Protein AF-0000000076290125 (afdb_homodimer)

InterPro domains:
  IPR002048 EF-hand domain [PF13202] (67-82)
  IPR002048 EF-hand domain [PF13833] (3-57)
  IPR002048 EF-hand domain [PS50222] (57-92)
  IPR002048 EF-hand domain [PS50222] (122-156)
  IPR011992 EF-hand domain pair [SSF47473] (2-154)
  IPR018247 EF-Hand 1, calcium-binding site [PS00018] (70-82)

Sequence (312 aa):
MEVSATELMNILNKVVTRHPDLKTDGFGIDTCRSMVAVMDSDTTGKLGFQEFKYLWNNIKKWQAIYKQFDLDRSGTICSSELPGAFEAAGFHLNEHLYNMIIRRYSDEGGNMDFDNFISCLVRLDAMFRAFKSLDKDGTGQIQVNIQEWLQLTMYSMEVSATELMNILNKVVTRHPDLKTDGFGIDTCRSMVAVMDSDTTGKLGFQEFKYLWNNIKKWQAIYKQFDLDRSGTICSSELPGAFEAAGFHLNEHLYNMIIRRYSDEGGNMDFDNFISCLVRLDAMFRAFKSLDKDGTGQIQVNIQEWLQLTMYS

Secondary structure (DSSP, 8-state):
--B-HHHHHHHHHHHHHH-TTS--S---HHHHHHHHHHH-TT-SSSB-HHHHHHHHHHHHHHHHHHHHH-TT-SSSB-TTTHHHHHHHTT----HHHHHHHHHHHS-TTS-B-HHHHHHHHHHHHHHHHHHHHH-TT-SSEEEEEHHHHHHHHH--/--B-HHHHHHHHHHHHHH-TTS--S---HHHHHHHHHHH-TT-SSSB-HHHHHHHHHHHHHHHHHHHHH-TT-SSSB-TTTHHHHHHHTT----HHHHHHHHHHHS-TTS-B-HHHHHHHHHHHHHHHHHHHHH-TT-SSEEEEEHHHHHHHHH--

Foldseek 3Di:
DWAALVNVQVVQVVVCVVPVLFDDPGDDSVLSQLLQLLLVPVRPRTDDPVSVVVLVVLLVQLVVLQCVQPVVSNNWHALVSVQVSCVSSPDHDDPVVSVVLQVVAPPPRSTHTSSSSSSSVSNVVSVVVVQCVQPVVVPSDGDDDPVRVCSNPVSD/DWAALVNVQVVQVVVCVVPVLFDDPGDDSVLSQLLQLLLVPVRPRTDDPVSVVVLVVLLVQLVVLQCVLPVVSNNWHALVSVQVSCVSSPDHDDPVVSVVLQVVAPDPRSTHTSSSSSSSVSNVVSVVVVQCVQPVVVPSDGDDDPVRVCSNPVSD

Organism: Zalophus californianus (NCBI:txid9704)

Solvent-accessible surface area (backbone atoms only — not comparable to full-atom values): 16636 Å² total; per-residue (Å²): 114,70,45,41,31,67,56,46,26,52,55,53,40,50,54,48,66,73,36,76,68,54,36,61,95,58,61,48,59,68,59,27,30,29,52,36,38,50,53,20,84,81,70,76,65,35,21,44,58,68,45,40,49,53,52,51,53,50,50,55,53,46,51,53,42,51,60,69,42,21,78,84,67,77,26,38,35,39,67,86,36,41,64,59,39,39,41,73,72,69,45,87,71,56,69,68,56,50,52,42,44,37,54,54,48,21,46,97,85,31,37,24,32,46,51,42,49,51,53,48,51,54,49,50,52,36,53,52,51,52,48,53,68,61,20,74,84,65,79,59,47,32,75,40,36,65,68,56,47,47,50,61,63,59,38,64,114,70,45,42,31,68,55,47,26,52,55,52,40,51,53,48,67,74,34,76,67,53,36,61,92,58,61,48,60,66,58,26,30,28,51,37,37,51,54,20,84,82,70,77,62,36,22,43,57,70,46,41,49,53,50,49,53,49,50,54,52,47,51,52,41,49,60,68,43,21,77,82,67,76,26,38,35,40,66,85,35,40,63,59,40,38,42,74,72,70,45,87,70,55,70,68,55,50,53,42,43,38,55,54,49,22,46,99,86,30,38,24,33,46,50,42,50,50,53,49,51,55,48,51,52,36,52,51,50,52,48,52,67,60,20,75,83,67,77,59,47,33,76,41,36,66,67,57,47,46,50,60,63,59,38,63

Nearest PDB structures (foldseek):
  1alv-assembly1_B  TM=9.965E-01  e=1.315E-23  Sus scrofa
  4phj-assembly1_B  TM=9.936E-01  e=4.172E-23  Homo sapiens
  1dvi-assembly1_B  TM=9.986E-01  e=1.186E-22  Rattus norvegicus
  6qlb-assembly1_A  TM=9.928E-01  e=1.186E-22  Homo sapiens
  1aj5-assembly2_B-3  TM=9.530E-01  e=2.859E-22  Rattus norvegicus

Structure (mmCIF, N/CA/C/O backbone):
data_AF-0000000076290125-model_v1
#
loop_
_entity.id
_entity.type
_entity.pdbx_description
1 polymer 'Calpain small subunit 1'
#
loop_
_atom_site.group_PDB
_atom_site.id
_atom_site.type_symbol
_atom_site.label_atom_id
_atom_site.label_alt_id
_atom_site.label_comp_id
_atom_site.label_asym_id
_atom_site.label_entity_id
_atom_site.label_seq_id
_atom_site.pdbx_PDB_ins_code
_atom_site.Cartn_x
_atom_site.Cartn_y
_atom_site.Cartn_z
_atom_site.occupancy
_atom_site.B_iso_or_equiv
_atom_site.auth_seq_id
_atom_site.auth_comp_id
_atom_site.auth_asym_id
_atom_site.auth_atom_id
_atom_site.pdbx_PDB_model_num
ATOM 1 N N . MET A 1 1 ? 24.172 -3.584 -10.062 1 77.31 1 MET A N 1
ATOM 2 C CA . MET A 1 1 ? 23.125 -2.85 -10.758 1 77.31 1 MET A CA 1
ATOM 3 C C . MET A 1 1 ? 21.891 -2.705 -9.875 1 77.31 1 MET A C 1
ATOM 5 O O . MET A 1 1 ? 21.562 -3.604 -9.102 1 77.31 1 MET A O 1
ATOM 9 N N . GLU A 1 2 ? 21.328 -1.499 -9.555 1 92.56 2 GLU A N 1
ATOM 10 C CA . GLU A 1 2 ? 20.156 -1.227 -8.727 1 92.56 2 GLU A CA 1
ATOM 11 C C . GLU A 1 2 ? 18.969 -0.81 -9.57 1 92.56 2 GLU A C 1
ATOM 13 O O . GLU A 1 2 ? 19.125 -0.167 -10.609 1 92.56 2 GLU A O 1
ATOM 18 N N . VAL A 1 3 ? 17.781 -1.396 -9.391 1 96.94 3 VAL A N 1
ATOM 19 C CA . VAL A 1 3 ? 16.562 -1.14 -10.141 1 96.94 3 VAL A CA 1
ATOM 20 C C . VAL A 1 3 ? 15.656 -0.197 -9.344 1 96.94 3 VAL A C 1
ATOM 22 O O . VAL A 1 3 ? 15.266 -0.508 -8.219 1 96.94 3 VAL A O 1
ATOM 25 N N . SER A 1 4 ? 15.383 0.933 -9.914 1 96 4 SER A N 1
ATOM 26 C CA . SER A 1 4 ? 14.461 1.894 -9.312 1 96 4 SER A CA 1
ATOM 27 C C . SER A 1 4 ? 13.016 1.547 -9.625 1 96 4 SER A C 1
ATOM 29 O O . SER A 1 4 ? 12.742 0.659 -10.438 1 96 4 SER A O 1
ATOM 31 N N . ALA A 1 5 ? 12.086 2.23 -9.023 1 96.31 5 ALA A N 1
ATOM 32 C CA . ALA A 1 5 ? 10.664 2.023 -9.281 1 96.31 5 ALA A CA 1
ATOM 33 C C . ALA A 1 5 ? 10.312 2.334 -10.734 1 96.31 5 ALA A C 1
ATOM 35 O O . ALA A 1 5 ? 9.555 1.6 -11.367 1 96.31 5 ALA A O 1
ATOM 36 N N . THR A 1 6 ? 10.859 3.412 -11.234 1 96.19 6 THR A N 1
ATOM 37 C CA . THR A 1 6 ? 10.609 3.799 -12.617 1 96.19 6 THR A CA 1
ATOM 38 C C . THR A 1 6 ? 11.141 2.744 -13.578 1 96.19 6 THR A C 1
ATOM 40 O O . THR A 1 6 ? 10.477 2.395 -14.562 1 96.19 6 THR A O 1
ATOM 43 N N . GLU A 1 7 ? 12.32 2.275 -13.328 1 97.38 7 GLU A N 1
ATOM 44 C CA . GLU A 1 7 ? 12.898 1.221 -14.156 1 97.38 7 GLU A CA 1
ATOM 45 C C . GLU A 1 7 ? 12.07 -0.058 -14.078 1 97.38 7 GLU A C 1
ATOM 47 O O . GLU A 1 7 ? 11.828 -0.711 -15.094 1 97.38 7 GLU A O 1
ATOM 52 N N . LEU A 1 8 ? 11.633 -0.413 -12.852 1 98 8 LEU A N 1
ATOM 53 C CA . LEU A 1 8 ? 10.773 -1.58 -12.688 1 98 8 LEU A CA 1
ATOM 54 C C . LEU A 1 8 ? 9.484 -1.419 -13.477 1 98 8 LEU A C 1
ATOM 56 O O . LEU A 1 8 ? 9.047 -2.35 -14.164 1 98 8 LEU A O 1
ATOM 60 N N . MET A 1 9 ? 8.914 -0.299 -13.375 1 97.56 9 MET A N 1
ATOM 61 C CA . MET A 1 9 ? 7.688 -0.004 -14.109 1 97.56 9 MET A CA 1
ATOM 62 C C . MET A 1 9 ? 7.879 -0.224 -15.602 1 97.56 9 MET A C 1
ATOM 64 O O . MET A 1 9 ? 7.043 -0.846 -16.25 1 97.56 9 MET A O 1
ATOM 68 N N . ASN A 1 10 ? 8.945 0.298 -16.156 1 97.75 10 ASN A N 1
ATOM 69 C CA . ASN A 1 10 ? 9.242 0.131 -17.578 1 97.75 10 ASN A CA 1
ATOM 70 C C . ASN A 1 10 ? 9.422 -1.34 -17.953 1 97.75 10 ASN A C 1
ATOM 72 O O . ASN A 1 10 ? 8.906 -1.796 -18.969 1 97.75 10 ASN A O 1
ATOM 76 N N . ILE A 1 11 ? 10.133 -2.066 -17.125 1 97.38 11 ILE A N 1
ATOM 77 C CA . ILE A 1 11 ? 10.383 -3.484 -17.344 1 97.38 11 ILE A CA 1
ATOM 78 C C . ILE A 1 11 ? 9.062 -4.25 -17.344 1 97.38 11 ILE A C 1
ATOM 80 O O . ILE A 1 11 ? 8.789 -5.027 -18.266 1 97.38 11 ILE A O 1
ATOM 84 N N . LEU A 1 12 ? 8.211 -4.016 -16.375 1 97.81 12 LEU A N 1
ATOM 85 C CA . LEU A 1 12 ? 6.957 -4.746 -16.219 1 97.81 12 LEU A CA 1
ATOM 86 C C . LEU A 1 12 ? 5.988 -4.391 -17.344 1 97.81 12 LEU A C 1
ATOM 88 O O . LEU A 1 12 ? 5.289 -5.266 -17.859 1 97.81 12 LEU A O 1
ATOM 92 N N . ASN A 1 13 ? 5.949 -3.145 -17.688 1 97.62 13 ASN A N 1
ATOM 93 C CA . ASN A 1 13 ? 5.043 -2.738 -18.75 1 97.62 13 ASN A CA 1
ATOM 94 C C . ASN A 1 13 ? 5.508 -3.262 -20.109 1 97.62 13 ASN A C 1
ATOM 96 O O . ASN A 1 13 ? 4.691 -3.486 -21 1 97.62 13 ASN A O 1
ATOM 100 N N . LYS A 1 14 ? 6.773 -3.457 -20.297 1 95.81 14 LYS A N 1
ATOM 101 C CA . LYS A 1 14 ? 7.262 -4.133 -21.5 1 95.81 14 LYS A CA 1
ATOM 102 C C . LYS A 1 14 ? 6.77 -5.574 -21.547 1 95.81 14 LYS A C 1
ATOM 104 O O . LYS A 1 14 ? 6.406 -6.07 -22.625 1 95.81 14 LYS A O 1
ATOM 109 N N . VAL A 1 15 ? 6.797 -6.234 -20.422 1 92.56 15 VAL A N 1
ATOM 110 C CA . VAL A 1 15 ? 6.258 -7.59 -20.328 1 92.56 15 VAL A CA 1
ATOM 111 C C . VAL A 1 15 ? 4.793 -7.59 -20.766 1 92.56 15 VAL A C 1
ATOM 113 O O . VAL A 1 15 ? 4.367 -8.445 -21.547 1 92.56 15 VAL A O 1
ATOM 116 N N . VAL A 1 16 ? 3.996 -6.664 -20.297 1 93.19 16 VAL A N 1
ATOM 117 C CA . VAL A 1 16 ? 2.574 -6.543 -20.594 1 93.19 16 VAL A CA 1
ATOM 118 C C . VAL A 1 16 ? 2.385 -6.348 -22.094 1 93.19 16 VAL A C 1
ATOM 120 O O . VAL A 1 16 ? 1.501 -6.957 -22.703 1 93.19 16 VAL A O 1
ATOM 123 N N . THR A 1 17 ? 3.209 -5.547 -22.656 1 93.81 17 THR A N 1
ATOM 124 C CA . THR A 1 17 ? 3.102 -5.262 -24.078 1 93.81 17 THR A CA 1
ATOM 125 C C . THR A 1 17 ? 3.371 -6.52 -24.906 1 93.81 17 THR A C 1
ATOM 127 O O . THR A 1 17 ? 2.807 -6.691 -25.984 1 93.81 1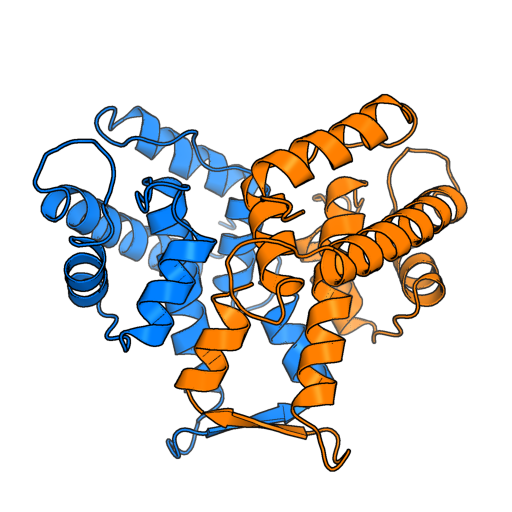7 THR A O 1
ATOM 130 N N . ARG A 1 18 ? 4.133 -7.352 -24.438 1 93.94 18 ARG A N 1
ATOM 131 C CA . ARG A 1 18 ? 4.492 -8.578 -25.141 1 93.94 18 ARG A CA 1
ATOM 132 C C . ARG A 1 18 ? 3.402 -9.633 -24.984 1 93.94 18 ARG A C 1
ATOM 134 O O . ARG A 1 18 ? 3.398 -10.633 -25.703 1 93.94 18 ARG A O 1
ATOM 141 N N . HIS A 1 19 ? 2.564 -9.445 -24.078 1 93.25 19 HIS A N 1
ATOM 142 C CA . HIS A 1 19 ? 1.479 -10.383 -23.812 1 93.25 19 HIS A CA 1
ATOM 143 C C . HIS A 1 19 ? 0.125 -9.688 -23.859 1 93.25 19 HIS A C 1
ATOM 145 O O . HIS A 1 19 ? -0.499 -9.469 -22.812 1 93.25 19 HIS A O 1
ATOM 151 N N . PRO A 1 20 ? -0.361 -9.453 -25.016 1 90.31 20 PRO A N 1
ATOM 152 C CA . PRO A 1 20 ? -1.58 -8.664 -25.188 1 90.31 20 PRO A CA 1
ATOM 153 C C . PRO A 1 20 ? -2.818 -9.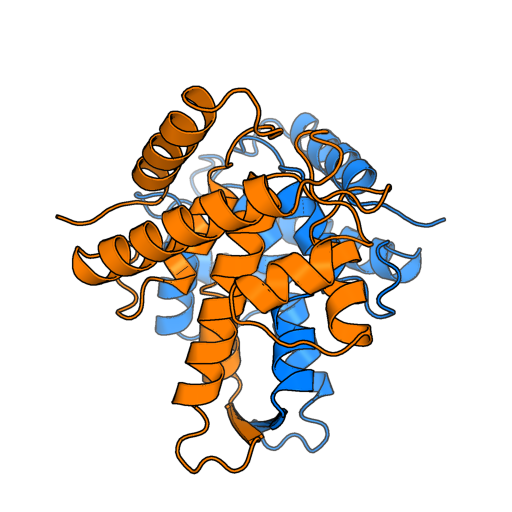359 -24.625 1 90.31 20 PRO A C 1
ATOM 155 O O . PRO A 1 20 ? -3.869 -8.727 -24.469 1 90.31 20 PRO A O 1
ATOM 158 N N . ASP A 1 21 ? -2.66 -10.609 -24.328 1 92.5 21 ASP A N 1
ATOM 159 C CA . ASP A 1 21 ? -3.791 -11.359 -23.781 1 92.5 21 ASP A CA 1
ATOM 160 C C . ASP A 1 21 ? -4.004 -11.047 -22.297 1 92.5 21 ASP A C 1
ATOM 162 O O . ASP A 1 21 ? -5.047 -11.375 -21.734 1 92.5 21 ASP A O 1
ATOM 166 N N . LEU A 1 22 ? -3.07 -10.406 -21.656 1 92.81 22 LEU A N 1
ATOM 167 C CA . LEU A 1 22 ? -3.191 -9.969 -20.266 1 92.81 22 LEU A CA 1
ATOM 168 C C . LEU A 1 22 ? -3.971 -8.664 -20.172 1 92.81 22 LEU A C 1
ATOM 170 O O . LEU A 1 22 ? -3.572 -7.656 -20.766 1 92.81 22 LEU A O 1
ATOM 174 N N . LYS A 1 23 ? -5.062 -8.75 -19.531 1 94.25 23 LYS A N 1
ATOM 175 C CA . LYS A 1 23 ? -5.797 -7.496 -19.359 1 94.25 23 LYS A CA 1
ATOM 176 C C . LYS A 1 23 ? -5.203 -6.668 -18.219 1 94.25 23 LYS A C 1
ATOM 178 O O . LYS A 1 23 ? -5.012 -7.168 -17.109 1 94.25 23 LYS A O 1
ATOM 183 N N . THR A 1 24 ? -4.871 -5.473 -18.484 1 94.06 24 THR A N 1
ATOM 184 C CA . THR A 1 24 ? -4.277 -4.555 -17.516 1 94.06 24 THR A CA 1
ATOM 185 C C . THR A 1 24 ? -4.23 -3.137 -18.078 1 94.06 24 THR A C 1
ATOM 187 O O . THR A 1 24 ? -4.172 -2.945 -19.297 1 94.06 24 THR A O 1
ATOM 190 N N . ASP A 1 25 ? -4.352 -2.207 -17.219 1 88.06 25 ASP A N 1
ATOM 191 C CA . ASP A 1 25 ? -4.098 -0.818 -17.578 1 88.06 25 ASP A CA 1
ATOM 192 C C . ASP A 1 25 ? -2.613 -0.482 -17.469 1 88.06 25 ASP A C 1
ATOM 194 O O . ASP A 1 25 ? -2.205 0.653 -17.734 1 88.06 25 ASP A O 1
ATOM 198 N N . GLY A 1 26 ? -1.812 -1.51 -17.156 1 93.69 26 GLY A N 1
ATOM 199 C CA . GLY A 1 26 ? -0.394 -1.291 -16.906 1 93.69 26 GLY A CA 1
ATOM 200 C C . GLY A 1 26 ? -0.071 -1.011 -15.461 1 93.69 26 GLY A C 1
ATOM 201 O O . GLY A 1 26 ? -0.973 -0.78 -14.648 1 93.69 26 GLY A O 1
ATOM 202 N N . PHE A 1 27 ? 1.194 -1.108 -15.164 1 96.56 27 PHE A N 1
ATOM 203 C CA . PHE A 1 27 ? 1.663 -0.831 -13.812 1 96.56 27 PHE A CA 1
ATOM 204 C C . PHE A 1 27 ? 1.916 0.66 -13.617 1 96.56 27 PHE A C 1
ATOM 206 O O . PHE A 1 27 ? 2.637 1.278 -14.406 1 96.56 27 PHE A O 1
ATOM 213 N N . GLY A 1 28 ? 1.277 1.196 -12.562 1 94.19 28 GLY A N 1
ATOM 214 C CA . GLY A 1 28 ? 1.559 2.576 -12.203 1 94.19 28 GLY A CA 1
ATOM 215 C C . GLY A 1 28 ? 2.801 2.725 -11.344 1 94.19 28 GLY A C 1
ATOM 216 O O . GLY A 1 28 ? 3.287 1.749 -10.773 1 94.19 28 GLY A O 1
ATOM 217 N N . ILE A 1 29 ? 3.299 3.916 -11.273 1 93.5 29 ILE A N 1
ATOM 218 C CA . ILE A 1 29 ? 4.551 4.18 -10.57 1 93.5 29 ILE A CA 1
ATOM 219 C C . ILE A 1 29 ? 4.375 3.896 -9.086 1 93.5 29 ILE A C 1
ATOM 221 O O . ILE A 1 29 ? 5.281 3.369 -8.438 1 93.5 29 ILE A O 1
ATOM 225 N N . ASP A 1 30 ? 3.26 4.199 -8.539 1 93.44 30 ASP A N 1
ATOM 226 C CA . ASP A 1 30 ? 3.029 3.982 -7.109 1 93.44 30 ASP A CA 1
ATOM 227 C C . ASP A 1 30 ? 3.045 2.492 -6.773 1 93.44 30 ASP A C 1
ATOM 229 O O . ASP A 1 30 ? 3.537 2.096 -5.715 1 93.44 30 ASP A O 1
ATOM 233 N N . THR A 1 31 ? 2.453 1.724 -7.652 1 95.25 31 THR A N 1
ATOM 234 C CA . THR A 1 31 ? 2.467 0.275 -7.484 1 95.25 31 THR A CA 1
ATOM 235 C C . THR A 1 31 ? 3.895 -0.26 -7.523 1 95.25 31 THR A C 1
ATOM 237 O O . THR A 1 31 ? 4.277 -1.085 -6.688 1 95.25 31 THR A O 1
ATOM 240 N N . CYS A 1 32 ? 4.656 0.255 -8.43 1 97 32 CYS A N 1
ATOM 241 C CA . CYS A 1 32 ? 6.039 -0.196 -8.562 1 97 32 CYS A CA 1
ATOM 242 C C . CYS A 1 32 ? 6.879 0.277 -7.379 1 97 32 CYS A C 1
ATOM 244 O O . CYS A 1 32 ? 7.766 -0.443 -6.914 1 97 32 CYS A O 1
ATOM 246 N N . ARG A 1 33 ? 6.613 1.471 -6.902 1 95.81 33 ARG A N 1
ATOM 247 C CA . ARG A 1 33 ? 7.281 1.933 -5.688 1 95.81 33 ARG A CA 1
ATOM 248 C C . ARG A 1 33 ? 6.977 1.014 -4.512 1 95.81 33 ARG A C 1
ATOM 250 O O . ARG A 1 33 ? 7.855 0.725 -3.695 1 95.81 33 ARG A O 1
ATOM 257 N N . SER A 1 34 ? 5.754 0.616 -4.441 1 96.31 34 SER A N 1
ATOM 258 C CA . SER A 1 34 ? 5.352 -0.308 -3.385 1 96.31 34 SER A CA 1
ATOM 259 C C . SER A 1 34 ? 6.082 -1.642 -3.512 1 96.31 34 SER A C 1
ATOM 261 O O . SER A 1 34 ? 6.586 -2.176 -2.523 1 96.31 34 SER A O 1
ATOM 263 N N . MET A 1 35 ? 6.172 -2.135 -4.715 1 97.88 35 MET A N 1
ATOM 264 C CA . MET A 1 35 ? 6.848 -3.41 -4.93 1 97.88 35 MET A CA 1
ATOM 265 C C . MET A 1 35 ? 8.328 -3.305 -4.578 1 97.88 35 MET A C 1
ATOM 267 O O . MET A 1 35 ? 8.883 -4.199 -3.941 1 97.88 35 MET A O 1
ATOM 271 N N . VAL A 1 36 ? 8.914 -2.23 -4.973 1 97.94 36 VAL A N 1
ATOM 272 C CA . VAL A 1 36 ? 10.312 -1.997 -4.633 1 97.94 36 VAL A CA 1
ATOM 273 C C . VAL A 1 36 ? 10.477 -1.949 -3.117 1 97.94 36 VAL A C 1
ATOM 275 O O . VAL A 1 36 ? 11.367 -2.598 -2.562 1 97.94 36 VAL A O 1
ATOM 278 N N . ALA A 1 37 ? 9.633 -1.277 -2.463 1 97 37 ALA A N 1
ATOM 279 C CA . ALA A 1 37 ? 9.734 -1.099 -1.017 1 97 37 ALA A CA 1
ATOM 280 C C . ALA A 1 37 ? 9.625 -2.436 -0.29 1 97 37 ALA A C 1
ATOM 282 O O . ALA A 1 37 ? 10.422 -2.73 0.607 1 97 37 ALA A O 1
ATOM 283 N N . VAL A 1 38 ? 8.688 -3.281 -0.718 1 96.75 38 VAL A N 1
ATOM 284 C CA . VAL A 1 38 ? 8.453 -4.523 0.013 1 96.75 38 VAL A CA 1
ATOM 285 C C . VAL A 1 38 ? 9.555 -5.527 -0.306 1 96.75 38 VAL A C 1
ATOM 287 O O . VAL A 1 38 ? 9.82 -6.438 0.486 1 96.75 38 VAL A O 1
ATOM 290 N N . MET A 1 39 ? 10.195 -5.379 -1.408 1 97.56 39 MET A N 1
ATOM 291 C CA . MET A 1 39 ? 11.227 -6.324 -1.815 1 97.56 39 MET A CA 1
ATOM 292 C C . MET A 1 39 ? 12.609 -5.848 -1.372 1 97.56 39 MET A C 1
ATOM 294 O O . MET A 1 39 ? 13.57 -6.617 -1.378 1 97.56 39 MET A O 1
ATOM 298 N N . ASP A 1 40 ? 12.703 -4.582 -1.086 1 96.56 40 ASP A N 1
ATOM 299 C CA . ASP A 1 40 ? 13.953 -3.912 -0.739 1 96.56 40 ASP A CA 1
ATOM 300 C C . ASP A 1 40 ? 14.359 -4.223 0.7 1 96.56 40 ASP A C 1
ATOM 302 O O . ASP A 1 40 ? 14.258 -3.363 1.579 1 96.56 40 ASP A O 1
ATOM 306 N N . SER A 1 41 ? 14.977 -5.289 0.973 1 92.25 41 SER A N 1
ATOM 307 C CA . SER A 1 41 ? 15.266 -5.801 2.309 1 92.25 41 SER A CA 1
ATOM 308 C C . SER A 1 41 ? 16.312 -4.949 3.014 1 92.25 41 SER A C 1
ATOM 310 O O . SER A 1 41 ? 16.359 -4.898 4.246 1 92.25 41 SER A O 1
ATOM 312 N N . ASP A 1 42 ? 17.109 -4.25 2.307 1 90.94 42 ASP A N 1
ATOM 313 C CA . ASP A 1 42 ? 18.188 -3.484 2.939 1 90.94 42 ASP A CA 1
ATOM 314 C C . ASP A 1 42 ? 17.812 -2.008 3.043 1 90.94 42 ASP A C 1
ATOM 316 O O . ASP A 1 42 ? 18.641 -1.182 3.443 1 90.94 42 ASP A O 1
ATOM 320 N N . THR A 1 43 ? 16.609 -1.601 2.559 1 90.25 43 THR A N 1
ATOM 321 C CA . THR A 1 43 ? 16.016 -0.278 2.719 1 90.25 43 THR A CA 1
ATOM 322 C C . THR A 1 43 ? 16.859 0.785 2.035 1 90.25 43 THR A C 1
ATOM 324 O O . THR A 1 43 ? 17.094 1.861 2.592 1 90.25 43 THR A O 1
ATOM 327 N N . THR A 1 44 ? 17.375 0.507 0.877 1 91.75 44 THR A N 1
ATOM 328 C CA . THR A 1 44 ? 18.203 1.446 0.118 1 91.75 44 THR A CA 1
ATOM 329 C C . THR A 1 44 ? 17.328 2.318 -0.78 1 91.75 44 THR A C 1
ATOM 331 O O . THR A 1 44 ? 17.797 3.336 -1.303 1 91.75 44 THR A O 1
ATOM 334 N N . GLY A 1 45 ? 16.141 1.81 -1.038 1 92.94 45 GLY A N 1
ATOM 335 C CA . GLY A 1 45 ? 15.25 2.539 -1.927 1 92.94 45 GLY A CA 1
ATOM 336 C C . GLY A 1 45 ? 15.234 1.987 -3.34 1 92.94 45 GLY A C 1
ATOM 337 O O . GLY A 1 45 ? 14.414 2.4 -4.164 1 92.94 45 GLY A O 1
ATOM 338 N N . LYS A 1 46 ? 16.094 1.091 -3.586 1 96.44 46 LYS A N 1
ATOM 339 C CA . LYS A 1 46 ? 16.203 0.407 -4.871 1 96.44 46 LYS A CA 1
ATOM 340 C C . LYS A 1 46 ? 16.375 -1.098 -4.684 1 96.44 46 LYS A C 1
ATOM 342 O O . LYS A 1 46 ? 16.672 -1.56 -3.576 1 96.44 46 LYS A O 1
ATOM 347 N N . LEU A 1 47 ? 16.172 -1.822 -5.777 1 97.81 47 LEU A N 1
ATOM 348 C CA . LEU A 1 47 ? 16.391 -3.262 -5.73 1 97.81 47 LEU A CA 1
ATOM 349 C C . LEU A 1 47 ? 17.812 -3.604 -6.184 1 97.81 47 LEU A C 1
ATOM 351 O O . LEU A 1 47 ? 18.219 -3.242 -7.293 1 97.81 47 LEU A O 1
ATOM 355 N N . GLY A 1 48 ? 18.531 -4.258 -5.277 1 97.31 48 GLY A N 1
ATOM 356 C CA . GLY A 1 48 ? 19.781 -4.855 -5.734 1 97.31 48 GLY A CA 1
ATOM 357 C C . GLY A 1 48 ? 19.578 -6.059 -6.633 1 97.31 48 GLY A C 1
ATOM 358 O O . GLY A 1 48 ? 18.438 -6.469 -6.879 1 97.31 48 GLY A O 1
ATOM 359 N N . PHE A 1 49 ? 20.672 -6.586 -7.125 1 96.81 49 PHE A N 1
ATOM 360 C CA . PHE A 1 49 ? 20.609 -7.664 -8.102 1 96.81 49 PHE A CA 1
ATOM 361 C C . PHE A 1 49 ? 19.844 -8.859 -7.551 1 96.81 49 PHE A C 1
ATOM 363 O O . PHE A 1 49 ? 18.953 -9.391 -8.219 1 96.81 49 PHE A O 1
ATOM 370 N N . GLN A 1 50 ? 20.188 -9.312 -6.367 1 97.44 50 GLN A N 1
ATOM 371 C CA . GLN A 1 50 ? 19.562 -10.492 -5.789 1 97.44 50 GLN A CA 1
ATOM 372 C C . GLN A 1 50 ? 18.078 -10.25 -5.508 1 97.44 50 GLN A C 1
ATOM 374 O O . GLN A 1 50 ? 17.25 -11.125 -5.742 1 97.44 50 GLN A O 1
ATOM 379 N N . GLU A 1 51 ? 17.75 -9.094 -4.984 1 98.06 51 GLU A N 1
ATOM 380 C CA . GLU A 1 51 ? 16.359 -8.727 -4.73 1 98.06 51 GLU A CA 1
ATOM 381 C C . GLU A 1 51 ? 15.547 -8.711 -6.023 1 98.06 51 GLU A C 1
ATOM 383 O O . GLU A 1 51 ? 14.438 -9.234 -6.066 1 98.06 51 GLU A O 1
ATOM 388 N N . PHE A 1 52 ? 16.188 -8.141 -7.055 1 98.19 52 PHE A N 1
ATOM 389 C CA . PHE A 1 52 ? 15.492 -8.07 -8.336 1 98.19 52 PHE A CA 1
ATOM 390 C C . PHE A 1 52 ? 15.312 -9.453 -8.938 1 98.19 52 PHE A C 1
ATOM 392 O O . PHE A 1 52 ? 14.242 -9.773 -9.469 1 98.19 52 PHE A O 1
ATOM 399 N N . LYS A 1 53 ? 16.312 -10.188 -8.883 1 98 53 LYS A N 1
ATOM 400 C CA . LYS A 1 53 ? 16.234 -11.547 -9.406 1 98 53 LYS A CA 1
ATOM 401 C C . LYS A 1 53 ? 15.133 -12.344 -8.727 1 98 53 LYS A C 1
ATOM 403 O O . LYS A 1 53 ? 14.375 -13.062 -9.383 1 98 53 LYS A O 1
ATOM 408 N N . TYR A 1 54 ? 15.055 -12.234 -7.426 1 98.38 54 TYR A N 1
ATOM 409 C CA . TYR A 1 54 ? 14.008 -12.906 -6.664 1 98.38 54 TYR A CA 1
ATOM 410 C C . TYR A 1 54 ? 12.625 -12.453 -7.117 1 98.38 54 TYR A C 1
ATOM 412 O O . TYR A 1 54 ? 11.75 -13.281 -7.402 1 98.38 54 TYR A O 1
ATOM 420 N N . LEU A 1 55 ? 12.445 -11.164 -7.188 1 98.44 55 LEU A N 1
ATOM 421 C CA . LEU A 1 55 ? 11.188 -10.586 -7.629 1 98.44 55 LEU A CA 1
ATOM 422 C C . LEU A 1 55 ? 10.844 -11.047 -9.039 1 98.44 55 LEU A C 1
ATOM 424 O O . LEU A 1 55 ? 9.719 -11.492 -9.297 1 98.44 55 LEU A O 1
ATOM 428 N N . TRP A 1 56 ? 11.812 -10.969 -9.883 1 98.12 56 TRP A N 1
ATOM 429 C CA . TRP A 1 56 ? 11.617 -11.266 -11.297 1 98.12 56 TRP A CA 1
ATOM 430 C C . TRP A 1 56 ? 11.234 -12.727 -11.492 1 98.12 56 TRP A C 1
ATOM 432 O O . TRP A 1 56 ? 10.32 -13.039 -12.258 1 98.12 56 TRP A O 1
ATOM 442 N N . ASN A 1 57 ? 11.883 -13.594 -10.828 1 98.56 57 ASN A N 1
ATOM 443 C CA . ASN A 1 57 ? 11.562 -15.016 -10.906 1 98.56 57 ASN A CA 1
ATOM 444 C C . ASN A 1 57 ? 10.141 -15.305 -10.422 1 98.56 57 ASN A C 1
ATOM 446 O O . ASN A 1 57 ? 9.43 -16.109 -11.016 1 98.56 57 ASN A O 1
ATOM 450 N N . ASN A 1 58 ? 9.789 -14.68 -9.359 1 98.5 58 ASN A N 1
ATOM 451 C CA . ASN A 1 58 ? 8.43 -14.852 -8.852 1 98.5 58 ASN A CA 1
ATOM 452 C C . ASN A 1 58 ? 7.391 -14.32 -9.836 1 98.5 58 ASN A C 1
ATOM 454 O O . ASN A 1 58 ? 6.355 -14.953 -10.055 1 98.5 58 ASN A O 1
ATOM 458 N N . ILE A 1 59 ? 7.656 -13.18 -10.469 1 98.12 59 ILE A N 1
ATOM 459 C CA . ILE A 1 59 ? 6.719 -12.578 -11.406 1 98.12 59 ILE A CA 1
ATOM 460 C C . ILE A 1 59 ? 6.527 -13.492 -12.609 1 98.12 59 ILE A C 1
ATOM 462 O O . ILE A 1 59 ? 5.402 -13.688 -13.078 1 98.12 59 ILE A O 1
ATOM 466 N N . LYS A 1 60 ? 7.625 -14.07 -13.062 1 97.69 60 LYS A N 1
ATOM 467 C CA . LYS A 1 60 ? 7.527 -15.008 -14.18 1 97.69 60 LYS A CA 1
ATOM 468 C C . LYS A 1 60 ? 6.664 -16.203 -13.805 1 97.69 60 LYS A C 1
ATOM 470 O O . LYS A 1 60 ? 5.797 -16.625 -14.578 1 97.69 60 LYS A O 1
ATOM 475 N N . LYS A 1 61 ? 6.938 -16.703 -12.68 1 98.44 61 LYS A N 1
ATOM 476 C CA . LYS A 1 61 ? 6.152 -17.828 -12.18 1 98.44 61 LYS A CA 1
ATOM 477 C C . LYS A 1 61 ? 4.676 -17.469 -12.07 1 98.44 61 LYS A C 1
ATOM 479 O O . LYS A 1 61 ? 3.809 -18.203 -12.531 1 98.44 61 LYS A O 1
ATOM 484 N N . TRP A 1 62 ? 4.359 -16.344 -11.492 1 98.44 62 TRP A N 1
ATOM 485 C CA . TRP A 1 62 ? 2.982 -15.922 -11.25 1 98.44 62 TRP A CA 1
ATOM 486 C C . TRP A 1 62 ? 2.289 -15.547 -12.555 1 98.44 62 TRP A C 1
ATOM 488 O O . TRP A 1 62 ? 1.07 -15.688 -12.68 1 98.44 62 TRP A O 1
ATOM 498 N N . GLN A 1 63 ? 3.086 -15 -13.492 1 97.81 63 GLN A N 1
ATOM 499 C CA . GLN A 1 63 ? 2.533 -14.766 -14.828 1 97.81 63 GLN A CA 1
ATOM 500 C C . GLN A 1 63 ? 2.031 -16.062 -15.445 1 97.81 63 GLN A C 1
ATOM 502 O O . GLN A 1 63 ? 0.949 -16.094 -16.047 1 97.81 63 GLN A O 1
ATOM 507 N N . ALA A 1 64 ? 2.797 -17.125 -15.352 1 97.88 64 ALA A N 1
ATOM 508 C CA . ALA A 1 64 ? 2.393 -18.422 -15.867 1 97.88 64 ALA A CA 1
ATOM 509 C C . ALA A 1 64 ? 1.145 -18.938 -15.156 1 97.88 64 ALA A C 1
ATOM 511 O O . ALA A 1 64 ? 0.222 -19.453 -15.797 1 97.88 64 ALA A O 1
ATOM 512 N N . ILE A 1 65 ? 1.085 -18.781 -13.883 1 98.62 65 ILE A N 1
ATOM 513 C CA . ILE A 1 65 ? -0.056 -19.203 -13.086 1 98.62 65 ILE A CA 1
ATOM 514 C C . ILE A 1 65 ? -1.3 -18.422 -13.5 1 98.62 65 ILE A C 1
ATOM 516 O O . ILE A 1 65 ? -2.381 -19 -13.648 1 98.62 65 ILE A O 1
ATOM 520 N N . TYR A 1 66 ? -1.077 -17.094 -13.648 1 98.31 66 TYR A N 1
ATOM 521 C CA . TYR A 1 66 ? -2.172 -16.219 -14.07 1 98.31 66 TYR A CA 1
ATOM 522 C C . TYR A 1 66 ? -2.818 -16.75 -15.352 1 98.31 66 TYR A C 1
ATOM 524 O O . TYR A 1 66 ? -4.043 -16.891 -15.422 1 98.31 66 TYR A O 1
ATOM 532 N N . LYS A 1 67 ? -2.02 -17.062 -16.312 1 97.19 67 LYS A N 1
ATOM 533 C CA . LYS A 1 67 ? -2.502 -17.547 -17.594 1 97.19 67 LYS A CA 1
ATOM 534 C C . LYS A 1 67 ? -3.154 -18.922 -17.469 1 97.19 67 LYS A C 1
ATOM 536 O O . LYS A 1 67 ? -4.184 -19.188 -18.078 1 97.19 67 LYS A O 1
ATOM 541 N N . GLN A 1 68 ? -2.602 -19.75 -16.656 1 97.94 68 GLN A N 1
ATOM 542 C CA . GLN A 1 68 ? -3.094 -21.109 -16.453 1 97.94 68 GLN A CA 1
ATOM 543 C C . GLN A 1 68 ? -4.473 -21.109 -15.805 1 97.94 68 GLN A C 1
ATOM 545 O O . GLN A 1 68 ? -5.316 -21.938 -16.125 1 97.94 68 GLN A O 1
ATOM 550 N N . PHE A 1 69 ? -4.742 -20.141 -14.906 1 98.19 69 PHE A N 1
ATOM 551 C CA . PHE A 1 69 ? -5.953 -20.203 -14.102 1 98.19 69 PHE A CA 1
ATOM 552 C C . PHE A 1 69 ? -7.023 -19.281 -14.664 1 98.19 69 PHE A C 1
ATOM 554 O O . PHE A 1 69 ? -8.148 -19.25 -14.164 1 98.19 69 PHE A O 1
ATOM 561 N N . ASP A 1 70 ? -6.562 -18.453 -15.609 1 97.44 70 ASP A N 1
ATOM 562 C CA . ASP A 1 70 ? -7.578 -17.734 -16.375 1 97.44 70 ASP A CA 1
ATOM 563 C C . ASP A 1 70 ? -8.312 -18.688 -17.328 1 97.44 70 ASP A C 1
ATOM 565 O O . ASP A 1 70 ? -8.125 -18.609 -18.547 1 97.44 70 ASP A O 1
ATOM 569 N N . LEU A 1 71 ? -9.297 -19.438 -16.75 1 96.62 71 LEU A N 1
ATOM 570 C CA . LEU A 1 71 ? -9.914 -20.562 -17.438 1 96.62 71 LEU A CA 1
ATOM 571 C C . LEU A 1 71 ? -10.773 -20.094 -18.594 1 96.62 71 LEU A C 1
ATOM 573 O O . LEU A 1 71 ? -10.844 -20.766 -19.625 1 96.62 71 LEU A O 1
ATOM 577 N N . ASP A 1 72 ? -11.477 -19.016 -18.516 1 95.25 72 ASP A N 1
ATOM 578 C CA . ASP A 1 72 ? -12.352 -18.547 -19.578 1 95.25 72 ASP A CA 1
ATOM 579 C C . ASP A 1 72 ? -11.594 -17.672 -20.578 1 95.25 72 ASP A C 1
ATOM 581 O O . ASP A 1 72 ? -12.188 -17.109 -21.5 1 95.25 72 ASP A O 1
ATOM 585 N N . ARG A 1 73 ? -10.281 -17.391 -20.328 1 95 73 ARG A N 1
ATOM 586 C CA . ARG A 1 73 ? -9.383 -16.641 -21.188 1 95 73 ARG A CA 1
ATOM 587 C C . ARG A 1 73 ? -9.891 -15.219 -21.406 1 95 73 ARG A C 1
ATOM 589 O O . ARG A 1 73 ? -9.859 -14.695 -22.516 1 95 73 ARG A O 1
ATOM 596 N N . SER A 1 74 ? -10.492 -14.656 -20.312 1 95.56 74 SER A N 1
ATOM 597 C CA . SER A 1 74 ? -11 -13.289 -20.359 1 95.56 74 SER A CA 1
ATOM 598 C C . SER A 1 74 ? -9.875 -12.273 -20.203 1 95.56 74 SER A C 1
ATOM 600 O O . SER A 1 74 ? -10.062 -11.086 -20.453 1 95.56 74 SER A O 1
ATOM 602 N N . GLY A 1 75 ? -8.695 -12.742 -19.766 1 96.62 75 GLY A N 1
ATOM 603 C CA . GLY A 1 75 ? -7.582 -11.852 -19.469 1 96.62 75 GLY A CA 1
ATOM 604 C C . GLY A 1 75 ? -7.531 -11.422 -18.016 1 96.62 75 GLY A C 1
ATOM 605 O O . GLY A 1 75 ? -6.605 -10.727 -17.594 1 96.62 75 GLY A O 1
ATOM 606 N N . THR A 1 76 ? -8.539 -11.82 -17.234 1 97.88 76 THR A N 1
ATOM 607 C CA . THR A 1 76 ? -8.594 -11.523 -15.805 1 97.88 76 THR A CA 1
ATOM 608 C C . THR A 1 76 ? -8.852 -12.797 -14.992 1 97.88 76 THR A C 1
ATOM 610 O O . THR A 1 76 ? -9.266 -13.812 -15.547 1 97.88 76 THR A O 1
ATOM 613 N N . ILE A 1 77 ? -8.492 -12.742 -13.727 1 98.06 77 ILE A N 1
ATOM 614 C CA . ILE A 1 77 ? -8.805 -13.828 -12.805 1 98.06 77 ILE A CA 1
ATOM 615 C C . ILE A 1 77 ? -10.078 -13.492 -12.023 1 98.06 77 ILE A C 1
ATOM 617 O O . ILE A 1 77 ? -10.141 -12.477 -11.32 1 98.06 77 ILE A O 1
ATOM 621 N N . CYS A 1 78 ? -11.102 -14.281 -12.188 1 97.31 78 CYS A N 1
ATOM 622 C CA . CYS A 1 78 ? -12.344 -14.039 -11.469 1 97.31 78 CYS A CA 1
ATOM 623 C C . CYS A 1 78 ? -12.281 -14.578 -10.047 1 97.31 78 CYS A C 1
ATOM 625 O O . CYS A 1 78 ? -11.336 -15.289 -9.695 1 97.31 78 CYS A O 1
ATOM 627 N N . SER A 1 79 ? -13.305 -14.289 -9.164 1 96.12 79 SER A N 1
ATOM 628 C CA . SER A 1 79 ? -13.32 -14.617 -7.742 1 96.12 79 SER A CA 1
ATOM 629 C C . SER A 1 79 ? -13.281 -16.125 -7.52 1 96.12 79 SER A C 1
ATOM 631 O O . SER A 1 79 ? -12.711 -16.594 -6.535 1 96.12 79 SER A O 1
ATOM 633 N N . SER A 1 80 ? -13.867 -16.875 -8.398 1 96.06 80 SER A N 1
ATOM 634 C CA . SER A 1 80 ? -13.914 -18.328 -8.242 1 96.06 80 SER A CA 1
ATOM 635 C C . SER A 1 80 ? -12.586 -18.969 -8.625 1 96.06 80 SER A C 1
ATOM 637 O O . SER A 1 80 ? -12.258 -20.062 -8.156 1 96.06 80 SER A O 1
ATOM 639 N N . GLU A 1 81 ? -11.789 -18.312 -9.438 1 97.69 81 GLU A N 1
ATOM 640 C CA . GLU A 1 81 ? -10.508 -18.828 -9.914 1 97.69 81 GLU A CA 1
ATOM 641 C C . GLU A 1 81 ? -9.375 -18.453 -8.969 1 97.69 81 GLU A C 1
ATOM 643 O O . GLU A 1 81 ? -8.328 -19.109 -8.945 1 97.69 81 GLU A O 1
ATOM 648 N N . LEU A 1 82 ? -9.594 -17.453 -8.211 1 97.38 82 LEU A N 1
ATOM 649 C CA . LEU A 1 82 ? -8.539 -16.781 -7.461 1 97.38 82 LEU A CA 1
ATOM 650 C C . LEU A 1 82 ? -7.945 -17.703 -6.402 1 97.38 82 LEU A C 1
ATOM 652 O O . LEU A 1 82 ? -6.723 -17.828 -6.289 1 97.38 82 LEU A O 1
ATOM 656 N N . PRO A 1 83 ? -8.789 -18.469 -5.629 1 97 83 PRO A N 1
ATOM 657 C CA . PRO A 1 83 ? -8.211 -19.328 -4.602 1 97 83 PRO A CA 1
ATOM 658 C C . PRO A 1 83 ? -7.254 -20.375 -5.18 1 97 83 PRO A C 1
ATOM 660 O O . PRO A 1 83 ? -6.172 -20.594 -4.629 1 97 83 PRO A O 1
ATOM 663 N N . GLY A 1 84 ? -7.605 -20.984 -6.285 1 97.69 84 GLY A N 1
ATOM 664 C CA . GLY A 1 84 ? -6.727 -21.938 -6.941 1 97.69 84 GLY A CA 1
ATOM 665 C C . GLY A 1 84 ? -5.426 -21.312 -7.422 1 97.69 84 GLY A C 1
ATOM 666 O O . GLY A 1 84 ? -4.359 -21.922 -7.277 1 97.69 84 GLY A O 1
ATOM 667 N N . ALA A 1 85 ? -5.512 -20.109 -8.008 1 98.44 85 ALA A N 1
ATOM 668 C CA . ALA A 1 85 ? -4.328 -19.406 -8.492 1 98.44 85 ALA A CA 1
ATOM 669 C C . ALA A 1 85 ? -3.381 -19.078 -7.344 1 98.44 85 ALA A C 1
ATOM 671 O O . ALA A 1 85 ? -2.166 -19.25 -7.461 1 98.44 85 ALA A O 1
ATOM 672 N N . PHE A 1 86 ? -3.943 -18.594 -6.215 1 98.5 86 PHE A N 1
ATOM 673 C CA . PHE A 1 86 ? -3.123 -18.25 -5.062 1 98.5 86 PHE A CA 1
ATOM 674 C C . PHE A 1 86 ? -2.473 -19.484 -4.465 1 98.5 86 PHE A C 1
ATOM 676 O O . PHE A 1 86 ? -1.306 -19.453 -4.07 1 98.5 86 PHE A O 1
ATOM 683 N N . GLU A 1 87 ? -3.211 -20.578 -4.445 1 98.31 87 GLU A N 1
ATOM 684 C CA . GLU A 1 87 ? -2.652 -21.828 -3.945 1 98.31 87 GLU A CA 1
ATOM 685 C C . GLU A 1 87 ? -1.497 -22.312 -4.824 1 98.31 87 GLU A C 1
ATOM 687 O O . GLU A 1 87 ? -0.468 -22.75 -4.312 1 98.31 87 GLU A O 1
ATOM 692 N N . ALA A 1 88 ? -1.69 -22.219 -6.09 1 98.5 88 ALA A N 1
ATOM 693 C CA . ALA A 1 88 ? -0.636 -22.594 -7.027 1 98.5 88 ALA A CA 1
ATOM 694 C C . ALA A 1 88 ? 0.593 -21.719 -6.859 1 98.5 88 ALA A C 1
ATOM 696 O O . ALA A 1 88 ? 1.722 -22.156 -7.094 1 98.5 88 ALA A O 1
ATOM 697 N N . ALA A 1 89 ? 0.356 -20.484 -6.484 1 98.44 89 ALA A N 1
ATOM 698 C CA . ALA A 1 89 ? 1.445 -19.531 -6.254 1 98.44 89 ALA A CA 1
ATOM 699 C C . ALA A 1 89 ? 2.135 -19.812 -4.918 1 98.44 89 ALA A C 1
ATOM 701 O O . ALA A 1 89 ? 3.164 -19.203 -4.609 1 98.44 89 ALA A O 1
ATOM 702 N N . GLY A 1 90 ? 1.475 -20.641 -4.047 1 97.62 90 GLY A N 1
ATOM 703 C CA . GLY A 1 90 ? 2.107 -21.047 -2.805 1 97.62 90 GLY A CA 1
ATOM 704 C C . GLY A 1 90 ? 1.45 -20.438 -1.575 1 97.62 90 GLY A C 1
ATOM 705 O O . GLY A 1 90 ? 1.98 -20.547 -0.467 1 97.62 90 GLY A O 1
ATOM 706 N N . PHE A 1 91 ? 0.312 -19.844 -1.77 1 97.88 91 PHE A N 1
ATOM 707 C CA . PHE A 1 91 ? -0.336 -19.156 -0.651 1 97.88 91 PHE A CA 1
ATOM 708 C C . PHE A 1 91 ? -1.672 -19.812 -0.322 1 97.88 91 PHE A C 1
ATOM 710 O O . PHE A 1 91 ? -2.57 -19.875 -1.165 1 97.88 91 PHE A O 1
ATOM 717 N N . HIS A 1 92 ? -1.77 -20.297 0.884 1 96.19 92 HIS A N 1
ATOM 718 C CA . HIS A 1 92 ? -3.002 -20.891 1.394 1 96.19 92 HIS A CA 1
ATOM 719 C C . HIS A 1 92 ? -3.666 -19.984 2.42 1 96.19 92 HIS A C 1
ATOM 721 O O . HIS A 1 92 ? -3.25 -19.938 3.58 1 96.19 92 HIS A O 1
ATOM 727 N N . LEU A 1 93 ? -4.66 -19.328 1.987 1 96.88 93 LEU A N 1
ATOM 728 C CA . LEU A 1 93 ? -5.359 -18.359 2.82 1 96.88 93 LEU A CA 1
ATOM 729 C C . LEU A 1 93 ? -6.746 -18.859 3.203 1 96.88 93 LEU A C 1
ATOM 731 O O . LEU A 1 93 ? -7.301 -19.734 2.525 1 96.88 93 LEU A O 1
ATOM 735 N N . ASN A 1 94 ? -7.223 -18.438 4.301 1 96.19 94 ASN A N 1
ATOM 736 C CA . ASN A 1 94 ? -8.609 -18.781 4.637 1 96.19 94 ASN A CA 1
ATOM 737 C C . ASN A 1 94 ? -9.594 -17.922 3.846 1 96.19 94 ASN A C 1
ATOM 739 O O . ASN A 1 94 ? -9.195 -16.938 3.209 1 96.19 94 ASN A O 1
ATOM 743 N N . GLU A 1 95 ? -10.852 -18.25 3.895 1 95.31 95 GLU A N 1
ATOM 744 C CA . GLU A 1 95 ? -11.891 -17.625 3.086 1 95.31 95 GLU A CA 1
ATOM 745 C C . GLU A 1 95 ? -12.008 -16.125 3.387 1 95.31 95 GLU A C 1
ATOM 747 O O . GLU A 1 95 ? -12.234 -15.32 2.48 1 95.31 95 GLU A O 1
ATOM 752 N N . HIS A 1 96 ? -11.914 -15.797 4.613 1 94.94 96 HIS A N 1
ATOM 753 C CA . HIS A 1 96 ? -12.031 -14.398 5.012 1 94.94 96 HIS A CA 1
ATOM 754 C C . HIS A 1 96 ? -10.938 -13.555 4.359 1 94.94 96 HIS A C 1
ATOM 756 O O . HIS A 1 96 ? -11.219 -12.484 3.805 1 94.94 96 HIS A O 1
ATOM 762 N N . LEU A 1 97 ? -9.727 -14.023 4.395 1 95.88 97 LEU A N 1
ATOM 763 C CA . LEU A 1 97 ? -8.602 -13.312 3.791 1 95.88 97 LEU A CA 1
ATOM 764 C C . LEU A 1 97 ? -8.773 -13.211 2.277 1 95.88 97 LEU A C 1
ATOM 766 O O . LEU A 1 97 ? -8.5 -12.172 1.686 1 95.88 97 LEU A O 1
ATOM 770 N N . TYR A 1 98 ? -9.266 -14.25 1.667 1 96.19 98 TYR A N 1
ATOM 771 C CA . TYR A 1 98 ? -9.516 -14.211 0.231 1 96.19 98 TYR A CA 1
ATOM 772 C C . TYR A 1 98 ? -10.523 -13.125 -0.119 1 96.19 98 TYR A C 1
ATOM 774 O O . TYR A 1 98 ? -10.312 -12.359 -1.066 1 96.19 98 TYR A O 1
ATOM 782 N N . ASN A 1 99 ? -11.547 -13.062 0.639 1 95.31 99 ASN A N 1
ATOM 783 C CA . ASN A 1 99 ? -12.586 -12.062 0.385 1 95.31 99 ASN A CA 1
ATOM 784 C C . ASN A 1 99 ? -12.047 -10.648 0.537 1 95.31 99 ASN A C 1
ATOM 786 O O . ASN A 1 99 ? -12.398 -9.758 -0.24 1 95.31 99 ASN A O 1
ATOM 790 N N . MET A 1 100 ? -11.195 -10.453 1.47 1 94.88 100 MET A N 1
ATOM 791 C CA . MET A 1 100 ? -10.586 -9.148 1.68 1 94.88 100 MET A CA 1
ATOM 792 C C . MET A 1 100 ? -9.688 -8.766 0.507 1 94.88 100 MET A C 1
ATOM 794 O O . MET A 1 100 ? -9.703 -7.625 0.049 1 94.88 100 MET A O 1
ATOM 798 N N . ILE A 1 101 ? -8.953 -9.742 0.076 1 96.38 101 ILE A N 1
ATOM 799 C CA . ILE A 1 101 ? -8.039 -9.523 -1.035 1 96.38 101 ILE A CA 1
ATOM 800 C C . ILE A 1 101 ? -8.828 -9.188 -2.299 1 96.38 101 ILE A C 1
ATOM 802 O O . ILE A 1 101 ? -8.453 -8.281 -3.047 1 96.38 101 ILE A O 1
ATOM 806 N N . ILE A 1 102 ? -9.898 -9.883 -2.521 1 96.06 102 ILE A N 1
ATOM 807 C CA . ILE A 1 102 ? -10.75 -9.625 -3.68 1 96.06 102 ILE A CA 1
ATOM 808 C C . ILE A 1 102 ? -11.32 -8.211 -3.602 1 96.06 102 ILE A C 1
ATOM 810 O O . ILE A 1 102 ? -11.305 -7.473 -4.594 1 96.06 102 ILE A O 1
ATOM 814 N N . ARG A 1 103 ? -11.742 -7.801 -2.475 1 94.31 103 ARG A N 1
ATOM 815 C CA . ARG A 1 103 ? -12.32 -6.477 -2.271 1 94.31 103 ARG A CA 1
ATOM 816 C C . ARG A 1 103 ? -11.297 -5.383 -2.539 1 94.31 103 ARG A C 1
ATOM 818 O O . ARG A 1 103 ? -11.625 -4.336 -3.104 1 94.31 103 ARG A O 1
ATOM 825 N N . ARG A 1 104 ? -10.109 -5.676 -2.221 1 95.88 104 ARG A N 1
ATOM 826 C CA . ARG A 1 104 ? -9.055 -4.664 -2.27 1 95.88 104 ARG A CA 1
ATOM 827 C C . ARG A 1 104 ? -8.43 -4.598 -3.658 1 95.88 104 ARG A C 1
ATOM 829 O O . ARG A 1 104 ? -8.031 -3.521 -4.117 1 95.88 104 ARG A O 1
ATOM 836 N N . TYR A 1 105 ? -8.312 -5.715 -4.32 1 96.62 105 TYR A N 1
ATOM 837 C CA . TYR A 1 105 ? -7.426 -5.766 -5.477 1 96.62 105 TYR A CA 1
ATOM 838 C C . TYR A 1 105 ? -8.211 -6.031 -6.754 1 96.62 105 TYR A C 1
ATOM 840 O O . TYR A 1 105 ? -7.691 -5.855 -7.859 1 96.62 105 TYR A O 1
ATOM 848 N N . SER A 1 106 ? -9.469 -6.465 -6.609 1 95.62 106 SER A N 1
ATOM 849 C CA . SER A 1 106 ? -10.289 -6.75 -7.777 1 95.62 106 SER A CA 1
ATOM 850 C C . SER A 1 106 ? -11.203 -5.574 -8.109 1 95.62 106 SER A C 1
ATOM 852 O O . SER A 1 106 ? -11.328 -4.633 -7.32 1 95.62 106 SER A O 1
ATOM 854 N N . ASP A 1 107 ? -11.75 -5.625 -9.281 1 93.62 107 ASP A N 1
ATOM 855 C CA . ASP A 1 107 ? -12.758 -4.629 -9.641 1 93.62 107 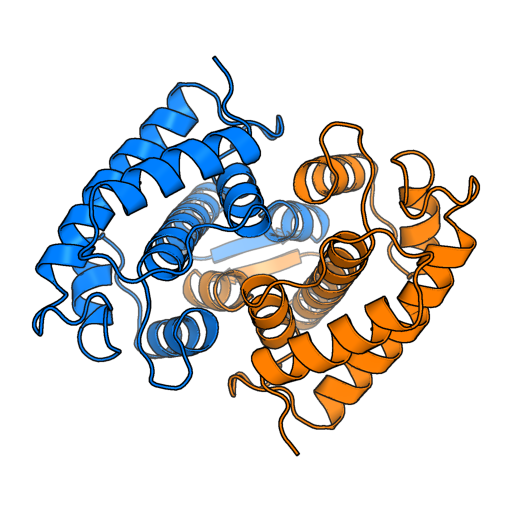ASP A CA 1
ATOM 856 C C . ASP A 1 107 ? -14.102 -4.953 -8.992 1 93.62 107 ASP A C 1
ATOM 858 O O . ASP A 1 107 ? -14.203 -5.875 -8.18 1 93.62 107 ASP A O 1
ATOM 862 N N . GLU A 1 108 ? -15.109 -4.172 -9.234 1 89.81 108 GLU A N 1
ATOM 863 C CA . GLU A 1 108 ? -16.406 -4.289 -8.594 1 89.81 108 GLU A CA 1
ATOM 864 C C . GLU A 1 108 ? -17.062 -5.625 -8.914 1 89.81 108 GLU A C 1
ATOM 866 O O . GLU A 1 108 ? -17.922 -6.109 -8.156 1 89.81 108 GLU A O 1
ATOM 871 N N . GLY A 1 109 ? -16.625 -6.199 -10.031 1 92.81 109 GLY A N 1
ATOM 872 C CA . GLY A 1 109 ? -17.172 -7.492 -10.422 1 92.81 109 GLY A CA 1
ATOM 873 C C . GLY A 1 109 ? -16.391 -8.664 -9.844 1 92.81 109 GLY A C 1
ATOM 874 O O . GLY A 1 109 ? -16.75 -9.82 -10.078 1 92.81 109 GLY A O 1
ATOM 875 N N . GLY A 1 110 ? -15.352 -8.398 -9.109 1 94.62 110 GLY A N 1
ATOM 876 C CA . GLY A 1 110 ? -14.547 -9.445 -8.492 1 94.62 110 GLY A CA 1
ATOM 877 C C . GLY A 1 110 ? -13.453 -9.969 -9.398 1 94.62 110 GLY A C 1
ATOM 878 O O . GLY A 1 110 ? -12.844 -11.008 -9.117 1 94.62 110 GLY A O 1
ATOM 879 N N . ASN A 1 111 ? -13.289 -9.305 -10.516 1 96.75 111 ASN A N 1
ATOM 880 C CA . ASN A 1 111 ? -12.234 -9.695 -11.438 1 96.75 111 ASN A CA 1
ATOM 881 C C . ASN A 1 111 ? -10.93 -8.961 -11.156 1 96.75 111 ASN A C 1
ATOM 883 O O . ASN A 1 111 ? -10.922 -7.738 -11.008 1 96.75 111 ASN A O 1
ATOM 887 N N . MET A 1 112 ? -9.883 -9.758 -11.047 1 97.31 112 MET A N 1
ATOM 888 C CA . MET A 1 112 ? -8.57 -9.172 -10.805 1 97.31 112 MET A CA 1
ATOM 889 C C . MET A 1 112 ? -7.738 -9.156 -12.086 1 97.31 112 MET A C 1
ATOM 891 O O . MET A 1 112 ? -7.535 -10.203 -12.711 1 97.31 112 MET A O 1
ATOM 895 N N . ASP A 1 113 ? -7.324 -7.953 -12.477 1 97.69 113 ASP A N 1
ATOM 896 C CA . ASP A 1 113 ? -6.492 -7.859 -13.672 1 97.69 113 ASP A CA 1
ATOM 897 C C . ASP A 1 113 ? -5.031 -8.18 -13.344 1 97.69 113 ASP A C 1
ATOM 899 O O . ASP A 1 113 ? -4.691 -8.445 -12.195 1 97.69 113 ASP A O 1
ATOM 903 N N . PHE A 1 114 ? -4.188 -8.219 -14.297 1 97.81 114 PHE A N 1
ATOM 904 C CA . PHE A 1 114 ? -2.855 -8.797 -14.188 1 97.81 114 PHE A CA 1
ATOM 905 C C . PHE A 1 114 ? -1.98 -7.977 -13.25 1 97.81 114 PHE A C 1
ATOM 907 O O . PHE A 1 114 ? -1.313 -8.523 -12.375 1 97.81 114 PHE A O 1
ATOM 914 N N . ASP A 1 115 ? -1.919 -6.68 -13.438 1 97.31 115 ASP A N 1
ATOM 915 C CA . ASP A 1 115 ? -1.045 -5.863 -12.602 1 97.31 115 ASP A CA 1
ATOM 916 C C . ASP A 1 115 ? -1.455 -5.945 -11.133 1 97.31 115 ASP A C 1
ATOM 918 O O . ASP A 1 115 ? -0.601 -5.988 -10.25 1 97.31 115 ASP A O 1
ATOM 922 N N . ASN A 1 116 ? -2.77 -6.004 -10.867 1 97.38 116 ASN A N 1
ATOM 923 C CA . ASN A 1 116 ? -3.23 -6.148 -9.492 1 97.38 116 ASN A CA 1
ATOM 924 C C . ASN A 1 116 ? -2.916 -7.531 -8.93 1 97.38 116 ASN A C 1
ATOM 926 O O . ASN A 1 116 ? -2.58 -7.672 -7.754 1 97.38 116 ASN A O 1
ATOM 930 N N . PHE A 1 117 ? -3.012 -8.539 -9.766 1 98.38 117 PHE A N 1
ATOM 931 C CA . PHE A 1 117 ? -2.65 -9.898 -9.375 1 98.38 117 PHE A CA 1
ATOM 932 C C . PHE A 1 117 ? -1.188 -9.969 -8.953 1 98.38 117 PHE A C 1
ATOM 934 O O . PHE A 1 117 ? -0.874 -10.469 -7.867 1 98.38 117 PHE A O 1
ATOM 941 N N . ILE A 1 118 ? -0.356 -9.438 -9.742 1 98.44 118 ILE A N 1
ATOM 942 C CA . ILE A 1 118 ? 1.079 -9.461 -9.484 1 98.44 118 ILE A CA 1
ATOM 943 C C . ILE A 1 118 ? 1.387 -8.633 -8.234 1 98.44 118 ILE A C 1
ATOM 945 O O . ILE A 1 118 ? 2.105 -9.078 -7.344 1 98.44 118 ILE A O 1
ATOM 949 N N . SER A 1 119 ? 0.832 -7.418 -8.203 1 97.56 119 SER A N 1
ATOM 950 C CA . SER A 1 119 ? 1.098 -6.539 -7.066 1 97.56 119 SER A CA 1
ATOM 951 C C . SER A 1 119 ? 0.638 -7.172 -5.758 1 97.56 119 SER A C 1
ATOM 953 O O . SER A 1 119 ? 1.323 -7.066 -4.738 1 97.56 119 SER A O 1
ATOM 955 N N . CYS A 1 120 ? -0.453 -7.797 -5.816 1 98 120 CYS A N 1
ATOM 956 C CA . CYS A 1 120 ? -0.995 -8.461 -4.637 1 98 120 CYS A CA 1
ATOM 957 C C . CYS A 1 120 ? -0.077 -9.586 -4.172 1 98 120 CYS A C 1
ATOM 959 O O . CYS A 1 120 ? 0.233 -9.688 -2.986 1 98 120 CYS A O 1
ATOM 961 N N . LEU A 1 121 ? 0.356 -10.453 -5.066 1 98.69 121 LEU A N 1
ATOM 962 C CA . LEU A 1 121 ? 1.188 -11.602 -4.715 1 98.69 121 LEU A CA 1
ATOM 963 C C . LEU A 1 121 ? 2.555 -11.148 -4.211 1 98.69 121 LEU A C 1
ATOM 965 O O . LEU A 1 121 ? 3.119 -11.758 -3.301 1 98.69 121 LEU A O 1
ATOM 969 N N . VAL A 1 122 ? 3.066 -10.062 -4.863 1 98.62 122 VAL A N 1
ATOM 970 C CA . VAL A 1 122 ? 4.332 -9.516 -4.387 1 98.62 122 VAL A CA 1
ATOM 971 C C . VAL A 1 122 ? 4.191 -9.078 -2.932 1 98.62 122 VAL A C 1
ATOM 973 O O . VAL A 1 122 ? 5.043 -9.391 -2.098 1 98.62 122 VAL A O 1
ATOM 976 N N . ARG A 1 123 ? 3.162 -8.398 -2.604 1 98.06 123 ARG A N 1
ATOM 977 C CA . ARG A 1 123 ? 2.922 -7.941 -1.238 1 98.06 123 ARG A CA 1
ATOM 978 C C . ARG A 1 123 ? 2.682 -9.117 -0.298 1 98.06 123 ARG A C 1
ATOM 980 O O . ARG A 1 123 ? 3.229 -9.156 0.806 1 98.06 123 ARG A O 1
ATOM 987 N N . LEU A 1 124 ? 1.896 -10 -0.73 1 98.5 124 LEU A N 1
ATOM 988 C CA . LEU A 1 124 ? 1.596 -11.18 0.075 1 98.5 124 LEU A CA 1
ATOM 989 C C . LEU A 1 124 ? 2.873 -11.938 0.428 1 98.5 124 LEU A C 1
ATOM 991 O O . LEU A 1 124 ? 3.094 -12.281 1.592 1 98.5 124 LEU A O 1
ATOM 995 N N . ASP A 1 125 ? 3.674 -12.18 -0.52 1 98.5 125 ASP A N 1
ATOM 996 C CA . ASP A 1 125 ? 4.957 -12.844 -0.312 1 98.5 125 ASP A CA 1
ATOM 997 C C . ASP A 1 125 ? 5.805 -12.094 0.713 1 98.5 125 ASP A C 1
ATOM 999 O O . ASP A 1 125 ? 6.352 -12.695 1.635 1 98.5 125 ASP A O 1
ATOM 1003 N N . ALA A 1 126 ? 5.898 -10.836 0.544 1 98 126 ALA A N 1
ATOM 1004 C CA . ALA A 1 126 ? 6.699 -10.008 1.438 1 98 126 ALA A CA 1
ATOM 1005 C C . ALA A 1 126 ? 6.148 -10.039 2.859 1 98 126 ALA A C 1
ATOM 1007 O O . ALA A 1 126 ? 6.91 -10.078 3.828 1 98 126 ALA A O 1
ATOM 1008 N N . MET A 1 127 ? 4.828 -9.992 3.002 1 97.94 127 MET A N 1
ATOM 1009 C CA . MET A 1 127 ? 4.23 -9.977 4.332 1 97.94 127 MET A CA 1
ATOM 1010 C C . MET A 1 127 ? 4.41 -11.32 5.027 1 97.94 127 MET A C 1
ATOM 1012 O O . MET A 1 127 ? 4.637 -11.375 6.238 1 97.94 127 MET A O 1
ATOM 1016 N N . PHE A 1 128 ? 4.328 -12.398 4.242 1 97.56 128 PHE A N 1
ATOM 1017 C CA . PHE A 1 128 ? 4.629 -13.703 4.812 1 97.56 128 PHE A CA 1
ATOM 1018 C C . PHE A 1 128 ? 6.074 -13.773 5.289 1 97.56 128 PHE A C 1
ATOM 1020 O O . PHE A 1 128 ? 6.352 -14.25 6.391 1 97.56 128 PHE A O 1
ATOM 1027 N N . ARG A 1 129 ? 6.973 -13.32 4.488 1 96.56 129 ARG A N 1
ATOM 1028 C CA . ARG A 1 129 ? 8.391 -13.359 4.832 1 96.56 129 ARG A CA 1
ATOM 1029 C C . ARG A 1 129 ? 8.688 -12.492 6.051 1 96.56 129 ARG A C 1
ATOM 1031 O O . ARG A 1 129 ? 9.469 -12.883 6.922 1 96.56 129 ARG A O 1
ATOM 1038 N N . ALA A 1 130 ? 8.094 -11.32 6.066 1 96.19 130 ALA A N 1
ATOM 1039 C CA . ALA A 1 130 ? 8.273 -10.438 7.215 1 96.19 130 ALA A CA 1
ATOM 1040 C C . ALA A 1 130 ? 7.773 -11.094 8.5 1 96.19 130 ALA A C 1
ATOM 1042 O O . ALA A 1 130 ? 8.445 -11.047 9.531 1 96.19 130 ALA A O 1
ATOM 1043 N N . PHE A 1 131 ? 6.629 -11.711 8.414 1 97.44 131 PHE A N 1
ATOM 1044 C CA . PHE A 1 131 ? 6.082 -12.391 9.578 1 97.44 131 PHE A CA 1
ATOM 1045 C C . PHE A 1 131 ? 7.02 -13.492 10.055 1 97.44 131 PHE A C 1
ATOM 1047 O O . PHE A 1 131 ? 7.316 -13.594 11.25 1 97.44 131 PHE A O 1
ATOM 1054 N N . LYS A 1 132 ? 7.434 -14.281 9.117 1 96.5 132 LYS A N 1
ATOM 1055 C CA . LYS A 1 132 ? 8.328 -15.383 9.445 1 96.5 132 LYS A CA 1
ATOM 1056 C C . LYS A 1 132 ? 9.617 -14.875 10.078 1 96.5 132 LYS A C 1
ATOM 1058 O O . LYS A 1 132 ? 10.117 -15.461 11.039 1 96.5 132 LYS A O 1
ATOM 1063 N N . SER A 1 133 ? 10.117 -13.805 9.57 1 95.62 133 SER A N 1
ATOM 1064 C CA . SER A 1 133 ? 11.352 -13.227 10.086 1 95.62 133 SER A CA 1
ATOM 1065 C C . SER A 1 133 ? 11.164 -12.711 11.508 1 95.62 133 SER A C 1
ATOM 1067 O O . SER A 1 133 ? 12.109 -12.711 12.305 1 95.62 133 SER A O 1
ATOM 1069 N N . LEU A 1 134 ? 9.969 -12.242 11.836 1 95.44 134 LEU A N 1
ATOM 1070 C CA . LEU A 1 134 ? 9.68 -11.703 13.156 1 95.44 134 LEU A CA 1
ATOM 1071 C C . LEU A 1 134 ? 9.328 -12.82 14.133 1 95.44 134 LEU A C 1
ATOM 1073 O O . LEU A 1 134 ? 9.508 -12.664 15.344 1 95.44 134 LEU A O 1
ATOM 1077 N N . ASP A 1 135 ? 8.797 -13.922 13.578 1 96.31 135 ASP A N 1
ATOM 1078 C CA . ASP A 1 135 ? 8.422 -15.078 14.391 1 96.31 135 ASP A CA 1
ATOM 1079 C C . ASP A 1 135 ? 9.578 -16.078 14.484 1 96.31 135 ASP A C 1
ATOM 1081 O O . ASP A 1 135 ? 9.406 -17.25 14.18 1 96.31 135 ASP A O 1
ATOM 1085 N N . LYS A 1 136 ? 10.594 -15.672 15.047 1 92.12 136 LYS A N 1
ATOM 1086 C CA . LYS A 1 136 ? 11.82 -16.453 15.078 1 9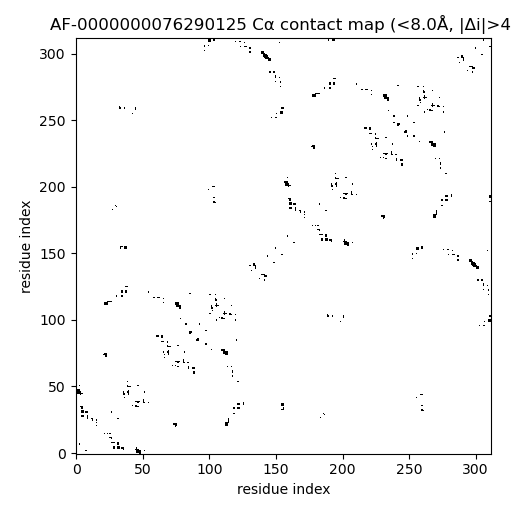2.12 136 LYS A CA 1
ATOM 1087 C C . LYS A 1 136 ? 11.617 -17.766 15.852 1 92.12 136 LYS A C 1
ATOM 1089 O O . LYS A 1 136 ? 12.188 -18.797 15.492 1 92.12 136 LYS A O 1
ATOM 1094 N N . ASP A 1 137 ? 10.75 -17.75 16.828 1 93.19 137 ASP A N 1
ATOM 1095 C CA . ASP A 1 137 ? 10.57 -18.922 17.688 1 93.19 137 ASP A CA 1
ATOM 1096 C C . ASP A 1 137 ? 9.453 -19.812 17.156 1 93.19 137 ASP A C 1
ATOM 1098 O O . ASP A 1 137 ? 9.164 -20.859 17.75 1 93.19 137 ASP A O 1
ATOM 1102 N N . GLY A 1 138 ? 8.781 -19.344 16.078 1 92.94 138 GLY A N 1
ATOM 1103 C CA . GLY A 1 138 ? 7.766 -20.172 15.43 1 92.94 138 GLY A CA 1
ATOM 1104 C C . GLY A 1 138 ? 6.523 -20.359 16.281 1 92.94 138 GLY A C 1
ATOM 1105 O O . GLY A 1 138 ? 5.914 -21.438 16.266 1 92.94 138 GLY A O 1
ATOM 1106 N N . THR A 1 139 ? 6.203 -19.422 17.125 1 94.06 139 THR A N 1
ATOM 1107 C CA . THR A 1 139 ? 5.043 -19.516 18.016 1 94.06 139 THR A CA 1
ATOM 1108 C C . THR A 1 139 ? 3.76 -19.203 17.25 1 94.06 139 THR A C 1
ATOM 1110 O O . THR A 1 139 ? 2.66 -19.484 17.734 1 94.06 139 THR A O 1
ATOM 1113 N N . GLY A 1 140 ? 3.891 -18.594 16.062 1 94.94 140 GLY A N 1
ATOM 1114 C CA . GLY A 1 140 ? 2.723 -18.156 15.305 1 94.94 140 GLY A CA 1
ATOM 1115 C C . GLY A 1 140 ? 2.238 -16.766 15.688 1 94.94 140 GLY A C 1
ATOM 1116 O O . GLY A 1 140 ? 1.16 -16.344 15.273 1 94.94 140 GLY A O 1
ATOM 1117 N N . GLN A 1 141 ? 3.014 -16.125 16.531 1 96.06 141 GLN A N 1
ATOM 1118 C CA . GLN A 1 141 ? 2.717 -14.766 16.953 1 96.06 141 GLN A CA 1
ATOM 1119 C C . GLN A 1 141 ? 3.949 -13.875 16.828 1 96.06 141 GLN A C 1
ATOM 1121 O O . GLN A 1 141 ? 5.074 -14.328 17.047 1 96.06 141 GLN A O 1
ATOM 1126 N N . ILE A 1 142 ? 3.738 -12.672 16.5 1 96.75 142 ILE A N 1
ATOM 1127 C CA . ILE A 1 142 ? 4.84 -11.711 16.5 1 96.75 142 ILE A CA 1
ATOM 1128 C C . ILE A 1 142 ? 4.52 -10.555 17.438 1 96.75 142 ILE A C 1
ATOM 1130 O O . ILE A 1 142 ? 3.35 -10.219 17.641 1 96.75 142 ILE A O 1
ATOM 1134 N N . GLN A 1 143 ? 5.52 -10.062 18.016 1 95.75 143 GLN A N 1
ATOM 1135 C CA . GLN A 1 143 ? 5.422 -8.898 18.891 1 95.75 143 GLN A CA 1
ATOM 1136 C C . GLN A 1 143 ? 6.234 -7.727 18.328 1 95.75 143 GLN A C 1
ATOM 1138 O O . GLN A 1 143 ? 7.434 -7.859 18.078 1 95.75 143 GLN A O 1
ATOM 1143 N N . VAL A 1 144 ? 5.555 -6.672 18.125 1 96.56 144 VAL A N 1
ATOM 1144 C CA . VAL A 1 144 ? 6.238 -5.52 17.547 1 96.56 144 VAL A CA 1
ATOM 1145 C C . VAL A 1 144 ? 5.844 -4.25 18.297 1 96.56 144 VAL A C 1
ATOM 1147 O O . VAL A 1 144 ? 4.711 -4.125 18.75 1 96.56 144 VAL A O 1
ATOM 1150 N N . ASN A 1 145 ? 6.82 -3.369 18.484 1 97.12 145 ASN A N 1
ATOM 1151 C CA . ASN A 1 145 ? 6.508 -2.045 19 1 97.12 145 ASN A CA 1
ATOM 1152 C C . ASN A 1 145 ? 6.086 -1.086 17.891 1 97.12 145 ASN A C 1
ATOM 1154 O O . ASN A 1 145 ? 6.074 -1.457 16.719 1 97.12 145 ASN A O 1
ATOM 1158 N N . ILE A 1 146 ? 5.723 0.097 18.281 1 96.44 146 ILE A N 1
ATOM 1159 C CA . ILE A 1 146 ? 5.113 1.037 17.359 1 96.44 146 ILE A CA 1
ATOM 1160 C C . ILE A 1 146 ? 6.121 1.416 16.266 1 96.44 146 ILE A C 1
ATOM 1162 O O . ILE A 1 146 ? 5.758 1.581 15.109 1 96.44 146 ILE A O 1
ATOM 1166 N N . GLN A 1 147 ? 7.355 1.527 16.594 1 96.06 147 GLN A N 1
ATOM 1167 C CA . GLN A 1 147 ? 8.375 1.886 15.617 1 96.06 147 GLN A CA 1
ATOM 1168 C C . GLN A 1 147 ? 8.562 0.773 14.586 1 96.06 147 GLN A C 1
ATOM 1170 O O . GLN A 1 147 ? 8.617 1.036 13.383 1 96.06 147 GLN A O 1
ATOM 1175 N N . GLU A 1 148 ? 8.633 -0.436 15.055 1 95.5 148 GLU A N 1
ATOM 1176 C CA . GLU A 1 148 ? 8.742 -1.593 14.172 1 95.5 148 GLU A CA 1
ATOM 1177 C C . GLU A 1 148 ? 7.504 -1.729 13.289 1 95.5 148 GLU A C 1
ATOM 1179 O O . GLU A 1 148 ? 7.617 -2.002 12.094 1 95.5 148 GLU A O 1
ATOM 1184 N N . TRP A 1 149 ? 6.391 -1.494 13.891 1 96.69 149 TRP A N 1
ATOM 1185 C CA . TRP A 1 149 ? 5.109 -1.556 13.195 1 96.69 149 TRP A CA 1
ATOM 1186 C C . TRP A 1 149 ? 5.078 -0.567 12.031 1 96.69 149 TRP A C 1
ATOM 1188 O O . TRP A 1 149 ? 4.785 -0.945 10.891 1 96.69 149 TRP A O 1
ATOM 1198 N N . LEU A 1 150 ? 5.445 0.641 12.305 1 97.31 150 LEU A N 1
ATOM 1199 C CA . LEU A 1 150 ? 5.402 1.688 11.289 1 97.31 150 LEU A CA 1
ATOM 1200 C C . LEU A 1 150 ? 6.457 1.446 10.211 1 97.31 150 LEU A C 1
ATOM 1202 O O . LEU A 1 150 ? 6.215 1.7 9.031 1 97.31 150 LEU A O 1
ATOM 1206 N N . GLN A 1 151 ? 7.578 0.985 10.602 1 95.44 151 GLN A N 1
ATOM 1207 C CA . GLN A 1 151 ? 8.609 0.666 9.625 1 95.44 151 GLN A CA 1
ATOM 1208 C C . GLN A 1 151 ? 8.117 -0.377 8.625 1 95.44 151 GLN A C 1
ATOM 1210 O O . GLN A 1 151 ? 8.297 -0.218 7.414 1 95.44 151 GLN A O 1
ATOM 1215 N N . LEU A 1 152 ? 7.488 -1.417 9.133 1 94.25 152 LEU A N 1
ATOM 1216 C CA . LEU A 1 152 ? 7.023 -2.525 8.312 1 94.25 152 LEU A CA 1
ATOM 1217 C C . LEU A 1 152 ? 5.859 -2.094 7.426 1 94.25 152 LEU A C 1
ATOM 1219 O O . LEU A 1 152 ? 5.781 -2.482 6.258 1 94.25 152 LEU A O 1
ATOM 1223 N N . THR A 1 153 ? 4.996 -1.235 7.945 1 96.5 153 THR A N 1
ATOM 1224 C CA . THR A 1 153 ? 3.74 -0.977 7.25 1 96.5 153 THR A CA 1
ATOM 1225 C C . THR A 1 153 ? 3.855 0.264 6.367 1 96.5 153 THR A C 1
ATOM 1227 O O . THR A 1 153 ? 3.18 0.369 5.344 1 96.5 153 THR A O 1
ATOM 1230 N N . MET A 1 154 ? 4.738 1.188 6.715 1 97.06 154 MET A N 1
ATOM 1231 C CA . MET A 1 154 ? 4.852 2.416 5.934 1 97.06 154 MET A CA 1
ATOM 1232 C C . MET A 1 154 ? 5.844 2.24 4.785 1 97.06 154 MET A C 1
ATOM 1234 O O . MET A 1 154 ? 5.707 2.877 3.74 1 97.06 154 MET A O 1
ATOM 1238 N N . TYR A 1 155 ? 6.891 1.482 5.02 1 95.5 155 TYR A N 1
ATOM 1239 C CA . TYR A 1 155 ? 7.844 1.188 3.955 1 95.5 155 TYR A CA 1
ATOM 1240 C C . TYR A 1 155 ? 7.395 -0.018 3.139 1 95.5 155 TYR A C 1
ATOM 1242 O O . TYR A 1 155 ? 8.07 -1.048 3.115 1 95.5 155 TYR A O 1
ATOM 1250 N N . SER A 1 156 ? 6.242 0.077 2.658 1 92.25 156 SER A N 1
ATOM 1251 C CA . SER A 1 156 ? 5.645 -0.988 1.86 1 92.25 156 SER A CA 1
ATOM 1252 C C . SER A 1 156 ? 4.754 -0.42 0.759 1 92.25 156 SER A C 1
ATOM 1254 O O . SER A 1 156 ? 4.309 0.726 0.844 1 92.25 156 SER A O 1
ATOM 1256 N N . MET B 1 1 ? -25 6.68 2.18 1 77.62 1 MET B N 1
ATOM 1257 C CA . MET B 1 1 ? -24.25 6.82 0.936 1 77.62 1 MET B CA 1
ATOM 1258 C C . MET B 1 1 ? -22.859 6.219 1.068 1 77.62 1 MET B C 1
ATOM 1260 O O . MET B 1 1 ? -22.25 6.277 2.139 1 77.62 1 MET B O 1
ATOM 1264 N N . GLU B 1 2 ? -22.391 5.23 0.246 1 92.31 2 GLU B N 1
ATOM 1265 C CA . GLU B 1 2 ? -21.078 4.57 0.272 1 92.31 2 GLU B CA 1
ATOM 1266 C C . GLU B 1 2 ? -20.188 5.062 -0.864 1 92.31 2 GLU B C 1
ATOM 1268 O O . GLU B 1 2 ? -20.672 5.391 -1.946 1 92.31 2 GLU B O 1
ATOM 1273 N N . VAL B 1 3 ? -18.938 5.449 -0.622 1 96.75 3 VAL B N 1
ATOM 1274 C CA . VAL B 1 3 ? -17.969 5.977 -1.58 1 96.75 3 VAL B CA 1
ATOM 1275 C C . VAL B 1 3 ? -17.016 4.867 -2.012 1 96.75 3 VAL B C 1
ATOM 1277 O O . VAL B 1 3 ? -16.328 4.277 -1.178 1 96.75 3 VAL B O 1
ATOM 1280 N N . SER B 1 4 ? -17.016 4.57 -3.273 1 95.88 4 SER B N 1
ATOM 1281 C CA . SER B 1 4 ? -16.094 3.596 -3.842 1 95.88 4 SER B CA 1
ATOM 1282 C C . SER B 1 4 ? -14.742 4.223 -4.141 1 95.88 4 SER B C 1
ATOM 1284 O O . SER B 1 4 ? -14.578 5.441 -4.051 1 95.88 4 SER B O 1
ATOM 1286 N N . ALA B 1 5 ? -13.781 3.436 -4.512 1 96.25 5 ALA B N 1
ATOM 1287 C CA . ALA B 1 5 ? -12.445 3.926 -4.867 1 96.25 5 ALA B CA 1
ATOM 1288 C C . ALA B 1 5 ? -12.516 4.84 -6.086 1 96.25 5 ALA B C 1
ATOM 1290 O O . ALA B 1 5 ? -11.852 5.883 -6.121 1 96.25 5 ALA B O 1
ATOM 1291 N N . THR B 1 6 ? -13.289 4.438 -7.059 1 96.12 6 THR B N 1
ATOM 1292 C CA . THR B 1 6 ? -13.438 5.242 -8.266 1 96.12 6 THR B CA 1
ATOM 1293 C C . THR B 1 6 ? -14.07 6.59 -7.949 1 96.12 6 THR B C 1
ATOM 1295 O O . THR B 1 6 ? -13.633 7.625 -8.461 1 96.12 6 THR B O 1
ATOM 1298 N N . GLU B 1 7 ? -15.078 6.582 -7.141 1 97.31 7 GLU B N 1
ATOM 1299 C CA . GLU B 1 7 ? -15.719 7.824 -6.73 1 97.31 7 GLU B CA 1
ATOM 1300 C C . GLU B 1 7 ? -14.758 8.703 -5.938 1 97.31 7 GLU B C 1
ATOM 1302 O O . GLU B 1 7 ? -14.703 9.922 -6.141 1 97.31 7 GLU B O 1
ATOM 1307 N N . LEU B 1 8 ? -14 8.07 -5.023 1 97.94 8 LEU B N 1
ATOM 1308 C CA . LEU B 1 8 ? -13 8.812 -4.266 1 97.94 8 LEU B CA 1
ATOM 1309 C C . LEU B 1 8 ? -11.969 9.445 -5.199 1 97.94 8 LEU B C 1
ATOM 1311 O O . LEU B 1 8 ? -11.617 10.609 -5.039 1 97.94 8 LEU B O 1
ATOM 1315 N N . MET B 1 9 ? -11.531 8.703 -6.109 1 97.5 9 MET B N 1
ATOM 1316 C CA . MET B 1 9 ? -10.562 9.188 -7.086 1 97.5 9 MET B CA 1
ATOM 1317 C C . MET B 1 9 ? -11.094 10.43 -7.805 1 97.5 9 MET B C 1
ATOM 1319 O O . MET B 1 9 ? -10.383 11.422 -7.953 1 97.5 9 MET B O 1
ATOM 1323 N N . ASN B 1 10 ? -12.32 10.383 -8.273 1 97.69 10 ASN B N 1
ATOM 1324 C CA . ASN B 1 10 ? -12.938 11.516 -8.953 1 97.69 10 ASN B CA 1
ATOM 1325 C C . ASN B 1 10 ? -13.031 12.734 -8.039 1 97.69 10 ASN B C 1
ATOM 1327 O O . ASN B 1 10 ? -12.75 13.852 -8.461 1 97.69 10 ASN B O 1
ATOM 1331 N N . ILE B 1 11 ? -13.43 12.516 -6.816 1 97.38 11 ILE B N 1
ATOM 1332 C CA . ILE B 1 11 ? -13.57 13.594 -5.84 1 97.38 11 ILE B CA 1
ATOM 1333 C C . ILE B 1 11 ? -12.211 14.25 -5.602 1 97.38 11 ILE B C 1
ATOM 1335 O O . ILE B 1 11 ? -12.086 15.477 -5.664 1 97.38 11 ILE B O 1
ATOM 1339 N N . LEU B 1 12 ? -11.172 13.453 -5.379 1 97.75 12 LEU B N 1
ATOM 1340 C CA . LEU B 1 12 ? -9.852 13.969 -5.059 1 97.75 12 LEU B CA 1
ATOM 1341 C C . LEU B 1 12 ? -9.234 14.68 -6.258 1 97.75 12 LEU B C 1
ATOM 1343 O O . LEU B 1 12 ? -8.594 15.727 -6.109 1 97.75 12 LEU B O 1
ATOM 1347 N N . ASN B 1 13 ? -9.43 14.117 -7.398 1 97.62 13 ASN B N 1
ATOM 1348 C CA . ASN B 1 13 ? -8.875 14.75 -8.586 1 97.62 13 ASN B CA 1
ATOM 1349 C C . ASN B 1 13 ? -9.594 16.047 -8.922 1 97.62 13 ASN B C 1
ATOM 1351 O O . ASN B 1 13 ? -9.008 16.953 -9.508 1 97.62 13 ASN B O 1
ATOM 1355 N N . LYS B 1 14 ? -10.828 16.172 -8.586 1 95.81 14 LYS B N 1
ATOM 1356 C CA . LYS B 1 14 ? -11.523 17.453 -8.703 1 95.81 14 LYS B CA 1
ATOM 1357 C C . LYS B 1 14 ? -10.898 18.5 -7.793 1 95.81 14 LYS B C 1
ATOM 1359 O O . LYS B 1 14 ? -10.758 19.672 -8.18 1 95.81 14 LYS B O 1
ATOM 1364 N N . VAL B 1 15 ? -10.562 18.078 -6.586 1 92.62 15 VAL B N 1
ATOM 1365 C CA . VAL B 1 15 ? -9.867 18.984 -5.664 1 92.62 15 VAL B CA 1
ATOM 1366 C C . VAL B 1 15 ? -8.57 19.469 -6.301 1 92.62 15 VAL B C 1
ATOM 1368 O O . VAL B 1 15 ? -8.258 20.656 -6.25 1 92.62 15 VAL B O 1
ATOM 1371 N N . VAL B 1 16 ? -7.793 18.594 -6.887 1 93.25 16 VAL B N 1
ATOM 1372 C CA . VAL B 1 16 ? -6.52 18.906 -7.523 1 93.25 16 VAL B CA 1
ATOM 1373 C C . VAL B 1 16 ? -6.738 19.922 -8.648 1 93.25 16 VAL B C 1
ATOM 1375 O O . VAL B 1 16 ? -5.969 20.875 -8.797 1 93.25 16 VAL B O 1
ATOM 1378 N N . THR B 1 17 ? -7.762 19.703 -9.383 1 93.81 17 THR B N 1
ATOM 1379 C CA . THR B 1 17 ? -8.047 20.594 -10.508 1 93.81 17 THR B CA 1
ATOM 1380 C C . THR B 1 17 ? -8.367 22 -10.016 1 93.81 17 THR B C 1
ATOM 1382 O O . THR B 1 17 ? -8.086 22.984 -10.703 1 93.81 17 THR B O 1
ATOM 1385 N N . ARG B 1 18 ? -8.891 22.109 -8.906 1 94 18 ARG B N 1
ATOM 1386 C CA . ARG B 1 18 ? -9.273 23.406 -8.344 1 94 18 ARG B CA 1
ATOM 1387 C C . ARG B 1 18 ? -8.07 24.109 -7.73 1 94 18 ARG B C 1
ATOM 1389 O O . ARG B 1 18 ? -8.125 25.297 -7.43 1 94 18 ARG B O 1
ATOM 1396 N N . HIS B 1 19 ? -7.047 23.406 -7.523 1 93.19 19 HIS B N 1
ATOM 1397 C CA . HIS B 1 19 ? -5.828 23.953 -6.93 1 93.19 19 HIS B CA 1
ATOM 1398 C C . HIS B 1 19 ? -4.617 23.688 -7.812 1 93.19 19 HIS B C 1
ATOM 1400 O O . HIS B 1 19 ? -3.779 22.828 -7.484 1 93.19 19 HIS B O 1
ATOM 1406 N N . PRO B 1 20 ? -4.461 24.453 -8.82 1 90.31 20 PRO B N 1
ATOM 1407 C CA . PRO B 1 20 ? -3.42 24.203 -9.82 1 90.31 20 PRO B CA 1
ATOM 1408 C C . PRO B 1 20 ? -2.01 24.375 -9.258 1 90.31 20 PRO B C 1
ATOM 1410 O O . PRO B 1 20 ? -1.035 23.969 -9.898 1 90.31 20 PRO B O 1
ATOM 1413 N N . ASP B 1 21 ? -1.944 24.953 -8.102 1 92.38 21 ASP B N 1
ATOM 1414 C CA . ASP B 1 21 ? -0.637 25.172 -7.492 1 92.38 21 ASP B CA 1
ATOM 1415 C C . ASP B 1 21 ? -0.103 23.891 -6.867 1 92.38 21 ASP B C 1
ATOM 1417 O O . ASP B 1 21 ? 1.08 23.797 -6.535 1 92.38 21 ASP B O 1
ATOM 1421 N N . LEU B 1 22 ? -0.929 22.875 -6.707 1 92.5 22 LEU B N 1
ATOM 1422 C CA . LEU B 1 22 ? -0.521 21.578 -6.199 1 92.5 22 LEU B CA 1
ATOM 1423 C C . LEU B 1 22 ? 0.104 20.734 -7.309 1 92.5 22 LEU B C 1
ATOM 1425 O O . LEU B 1 22 ? -0.542 20.453 -8.32 1 92.5 22 LEU B O 1
ATOM 1429 N N . LYS B 1 23 ? 1.331 20.438 -7.121 1 94 23 LYS B N 1
ATOM 1430 C CA . LYS B 1 23 ? 1.942 19.562 -8.125 1 94 23 LYS B CA 1
ATOM 1431 C C . LYS B 1 23 ? 1.558 18.109 -7.895 1 94 23 LYS B C 1
ATOM 1433 O O . LYS B 1 23 ? 1.707 17.578 -6.789 1 94 23 LYS B O 1
ATOM 1438 N N . THR B 1 24 ? 1.037 17.484 -8.867 1 93.88 24 THR B N 1
ATOM 1439 C CA . THR B 1 24 ? 0.603 16.094 -8.82 1 93.88 24 THR B CA 1
ATOM 1440 C C . THR B 1 24 ? 0.249 15.586 -10.211 1 93.88 24 THR B C 1
ATOM 1442 O O . THR B 1 24 ? -0.138 16.375 -11.086 1 93.88 24 THR B O 1
ATOM 1445 N N . ASP B 1 25 ? 0.479 14.344 -10.406 1 88.31 25 ASP B N 1
ATOM 1446 C CA . ASP B 1 25 ? -0.027 13.688 -11.609 1 88.31 25 ASP B CA 1
ATOM 1447 C C . ASP B 1 25 ? -1.46 13.203 -11.414 1 88.31 25 ASP B C 1
ATOM 1449 O O . ASP B 1 25 ? -2.043 12.586 -12.305 1 88.31 25 ASP B O 1
ATOM 1453 N N . GLY B 1 26 ? -2.025 13.547 -10.25 1 93.62 26 GLY B N 1
ATOM 1454 C CA . GLY B 1 26 ? -3.352 13.062 -9.906 1 93.62 26 GLY B CA 1
ATOM 1455 C C . GLY B 1 26 ? -3.324 11.758 -9.125 1 93.62 26 GLY B C 1
ATOM 1456 O O . GLY B 1 26 ? -2.279 11.109 -9.023 1 93.62 26 GLY B O 1
ATOM 1457 N N . PHE B 1 27 ? -4.461 11.445 -8.547 1 96.56 27 PHE B N 1
ATOM 1458 C CA . PHE B 1 27 ? -4.602 10.203 -7.797 1 96.56 27 PHE B CA 1
ATOM 1459 C C . PHE B 1 27 ? -4.965 9.047 -8.719 1 96.56 27 PHE B C 1
ATOM 1461 O O . PHE B 1 27 ? -5.918 9.148 -9.5 1 96.56 27 PHE B O 1
ATOM 1468 N N . GLY B 1 28 ? -4.148 7.988 -8.617 1 94.12 28 GLY B N 1
ATOM 1469 C CA . GLY B 1 28 ? -4.484 6.777 -9.352 1 94.12 28 GLY B CA 1
ATOM 1470 C C . GLY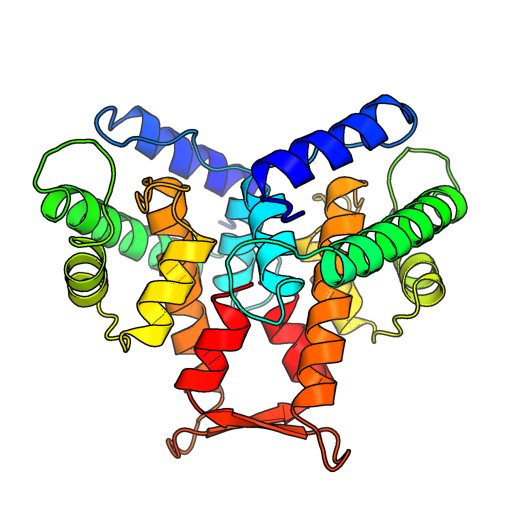 B 1 28 ? -5.484 5.902 -8.617 1 94.12 28 GLY B C 1
ATOM 1471 O O . GLY B 1 28 ? -5.695 6.059 -7.414 1 94.12 28 GLY B O 1
ATOM 1472 N N . ILE B 1 29 ? -6.086 5.008 -9.336 1 93.44 29 ILE B N 1
ATOM 1473 C CA . ILE B 1 29 ? -7.141 4.168 -8.789 1 93.44 29 ILE B CA 1
ATOM 1474 C C . ILE B 1 29 ? -6.57 3.27 -7.695 1 93.44 29 ILE B C 1
ATOM 1476 O O . ILE B 1 29 ? -7.219 3.033 -6.672 1 93.44 29 ILE B O 1
ATOM 1480 N N . ASP B 1 30 ? -5.387 2.785 -7.852 1 93.44 30 ASP B N 1
ATOM 1481 C CA . ASP B 1 30 ? -4.785 1.895 -6.863 1 93.44 30 ASP B CA 1
ATOM 1482 C C . ASP B 1 30 ? -4.547 2.623 -5.543 1 93.44 30 ASP B C 1
ATOM 1484 O O . ASP B 1 30 ? -4.711 2.039 -4.469 1 93.44 30 ASP B O 1
ATOM 1488 N N . THR B 1 31 ? -4.117 3.854 -5.668 1 95.25 31 THR B N 1
ATOM 1489 C CA . THR B 1 31 ? -3.922 4.68 -4.48 1 95.25 31 THR B CA 1
ATOM 1490 C C . THR B 1 31 ? -5.246 4.898 -3.75 1 95.25 31 THR B C 1
ATOM 1492 O O . THR B 1 31 ? -5.309 4.777 -2.525 1 95.25 31 THR B O 1
ATOM 1495 N N . CYS B 1 32 ? -6.262 5.148 -4.512 1 96.94 32 CYS B N 1
ATOM 1496 C CA . CYS B 1 32 ? -7.57 5.383 -3.914 1 96.94 32 CYS B CA 1
ATOM 1497 C C . CYS B 1 32 ? -8.141 4.098 -3.324 1 96.94 32 CYS B C 1
ATOM 1499 O O . CYS B 1 32 ? -8.789 4.121 -2.277 1 96.94 32 CYS B O 1
ATOM 1501 N N . ARG B 1 33 ? -7.898 2.984 -3.98 1 95.75 33 ARG B N 1
ATOM 1502 C CA . ARG B 1 33 ? -8.289 1.701 -3.404 1 95.75 33 ARG B CA 1
ATOM 1503 C C . ARG B 1 33 ? -7.598 1.466 -2.066 1 95.75 33 ARG B C 1
ATOM 1505 O O . ARG B 1 33 ? -8.211 0.951 -1.128 1 95.75 33 ARG B O 1
ATOM 1512 N N . SER B 1 34 ? -6.355 1.817 -2.031 1 96.25 34 SER B N 1
ATOM 1513 C CA . SER B 1 34 ? -5.602 1.688 -0.788 1 96.25 34 SER B CA 1
ATOM 1514 C C . SER B 1 34 ? -6.184 2.576 0.306 1 96.25 34 SER B C 1
ATOM 1516 O O . SER B 1 34 ? -6.359 2.135 1.444 1 96.25 34 SER B O 1
ATOM 1518 N N . MET B 1 35 ? -6.512 3.789 -0.054 1 97.81 35 MET B N 1
ATOM 1519 C CA . MET B 1 35 ? -7.074 4.711 0.93 1 97.81 35 MET B CA 1
ATOM 1520 C C . MET B 1 35 ? -8.422 4.211 1.437 1 97.81 35 MET B C 1
ATOM 1522 O O . MET B 1 35 ? -8.695 4.266 2.637 1 97.81 35 MET B O 1
ATOM 1526 N N . VAL B 1 36 ? -9.203 3.729 0.541 1 97.88 36 VAL B N 1
ATOM 1527 C CA . VAL B 1 36 ? -10.492 3.162 0.926 1 97.88 36 VAL B CA 1
ATOM 1528 C C . VAL B 1 36 ? -10.273 1.984 1.874 1 97.88 36 VAL B C 1
ATOM 1530 O O . VAL B 1 36 ? -10.922 1.897 2.922 1 97.88 36 VAL B O 1
ATOM 1533 N N . ALA B 1 37 ? -9.375 1.145 1.573 1 97 37 ALA B N 1
ATOM 1534 C CA . ALA B 1 37 ? -9.133 -0.06 2.361 1 97 37 ALA B CA 1
ATOM 1535 C C . ALA B 1 37 ? -8.688 0.293 3.779 1 97 37 ALA B C 1
ATOM 1537 O O . ALA B 1 37 ? -9.195 -0.271 4.754 1 97 37 ALA B O 1
ATOM 1538 N N . VAL B 1 38 ? -7.797 1.277 3.902 1 96.69 38 VAL B N 1
ATOM 1539 C CA . VAL B 1 38 ? -7.246 1.578 5.219 1 96.69 38 VAL B CA 1
ATOM 1540 C C . VAL B 1 38 ? -8.273 2.354 6.043 1 96.69 38 VAL B C 1
ATOM 1542 O O . VAL B 1 38 ? -8.234 2.33 7.277 1 96.69 38 VAL B O 1
ATOM 1545 N N . MET B 1 39 ? -9.18 3.002 5.402 1 97.44 39 MET B N 1
ATOM 1546 C CA . MET B 1 39 ? -10.164 3.809 6.113 1 97.44 39 MET B CA 1
ATOM 1547 C C . MET B 1 39 ? -11.438 3.006 6.379 1 97.44 39 MET B C 1
ATOM 1549 O O . MET B 1 39 ? -12.273 3.41 7.188 1 97.44 39 MET B O 1
ATOM 1553 N N . ASP B 1 40 ? -11.602 1.946 5.645 1 96.5 40 ASP B N 1
ATOM 1554 C CA . ASP B 1 40 ? -12.797 1.102 5.676 1 96.5 40 ASP B CA 1
ATOM 1555 C C . ASP B 1 40 ? -12.789 0.195 6.906 1 96.5 40 ASP B C 1
ATOM 1557 O O . ASP B 1 40 ? -12.57 -1.013 6.793 1 96.5 40 ASP B O 1
ATOM 1561 N N . SER B 1 41 ? -13.188 0.636 8.016 1 92.12 41 SER B N 1
ATOM 1562 C CA . SER B 1 41 ? -13.078 -0.049 9.297 1 92.12 41 SER B CA 1
ATOM 1563 C C . SER B 1 41 ? -14.016 -1.251 9.367 1 92.12 41 SER B C 1
ATOM 1565 O O . SER B 1 41 ? -13.75 -2.209 10.094 1 92.12 41 SER B O 1
ATOM 1567 N N . ASP B 1 42 ? -15.039 -1.275 8.609 1 90.62 42 ASP B N 1
ATOM 1568 C CA . ASP B 1 42 ? -16 -2.367 8.703 1 90.62 42 ASP B CA 1
ATOM 1569 C C . ASP B 1 42 ? -15.789 -3.381 7.578 1 90.62 42 ASP B C 1
ATOM 1571 O O . ASP B 1 42 ? -16.578 -4.312 7.418 1 90.62 42 ASP B O 1
ATOM 1575 N N . THR B 1 43 ? -14.797 -3.162 6.664 1 90 43 THR B N 1
ATOM 1576 C CA . THR B 1 43 ? -14.344 -4.09 5.633 1 90 43 THR B CA 1
ATOM 1577 C C . THR B 1 43 ? -15.461 -4.379 4.637 1 90 43 THR B C 1
ATOM 1579 O O . THR B 1 43 ? -15.664 -5.531 4.242 1 90 43 THR B O 1
ATOM 1582 N N . THR B 1 44 ? -16.219 -3.391 4.266 1 91.44 44 THR B N 1
ATOM 1583 C CA . THR B 1 44 ? -17.312 -3.537 3.303 1 91.44 44 THR B CA 1
ATOM 1584 C C . THR B 1 44 ? -16.797 -3.354 1.877 1 91.44 44 THR B C 1
ATOM 1586 O O . THR B 1 44 ? -17.484 -3.691 0.914 1 91.44 44 THR B O 1
ATOM 1589 N N . GLY B 1 45 ? -15.648 -2.693 1.797 1 92.75 45 GLY B N 1
ATOM 1590 C CA . GLY B 1 45 ? -15.094 -2.42 0.481 1 92.75 45 GLY B CA 1
ATOM 1591 C C . GLY B 1 45 ? -15.359 -1.005 0.003 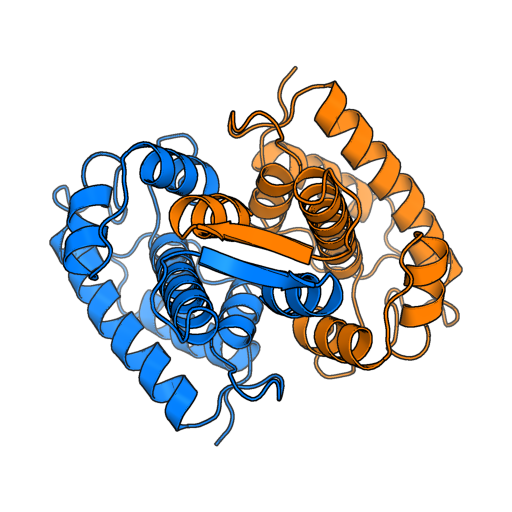1 92.75 45 GLY B C 1
ATOM 1592 O O . GLY B 1 45 ? -14.82 -0.576 -1.019 1 92.75 45 GLY B O 1
ATOM 1593 N N . LYS B 1 46 ? -16.156 -0.324 0.729 1 96.31 46 LYS B N 1
ATOM 1594 C CA . LYS B 1 46 ? -16.484 1.071 0.461 1 96.31 46 LYS B CA 1
ATOM 1595 C C . LYS B 1 46 ? -16.438 1.903 1.739 1 96.31 46 LYS B C 1
ATOM 1597 O O . LYS B 1 46 ? -16.406 1.354 2.842 1 96.31 46 LYS B O 1
ATOM 1602 N N . LEU B 1 47 ? -16.422 3.225 1.534 1 97.75 47 LEU B N 1
ATOM 1603 C CA . LEU B 1 47 ? -16.469 4.117 2.688 1 97.75 47 LEU B CA 1
ATOM 1604 C C . LEU B 1 47 ? -17.906 4.512 3.01 1 97.75 47 LEU B C 1
ATOM 1606 O O . LEU B 1 47 ? -18.609 5.047 2.152 1 97.75 47 LEU B O 1
ATOM 1610 N N . GLY B 1 48 ? -18.297 4.191 4.246 1 97.25 48 GLY B N 1
ATOM 1611 C CA . GLY B 1 48 ? -19.547 4.781 4.715 1 97.25 48 GLY B CA 1
ATOM 1612 C C . GLY B 1 48 ? -19.422 6.266 5.004 1 97.25 48 GLY B C 1
ATOM 1613 O O . GLY B 1 48 ? -18.359 6.852 4.863 1 97.25 48 GLY B O 1
ATOM 1614 N N . PHE B 1 49 ? -20.547 6.84 5.367 1 96.75 49 PHE B N 1
ATOM 1615 C CA . PHE B 1 49 ? -20.609 8.289 5.551 1 96.75 49 PHE B CA 1
ATOM 1616 C C . PHE B 1 49 ? -19.594 8.75 6.59 1 96.75 49 PHE B C 1
ATOM 1618 O O . PHE B 1 49 ? -18.844 9.695 6.355 1 96.75 49 PHE B O 1
ATOM 1625 N N . GLN B 1 50 ? -19.594 8.133 7.746 1 97.38 50 GLN B N 1
ATOM 1626 C CA . GLN B 1 50 ? -18.703 8.547 8.828 1 97.38 50 GLN B CA 1
ATOM 1627 C C . GLN B 1 50 ? -17.234 8.352 8.453 1 97.38 50 GLN B C 1
ATOM 1629 O O . GLN B 1 50 ? -16.391 9.195 8.75 1 97.38 50 GLN B O 1
ATOM 1634 N N . GLU B 1 51 ? -16.922 7.223 7.836 1 98 51 GLU B N 1
ATOM 1635 C CA . GLU B 1 51 ? -15.562 6.957 7.375 1 98 51 GLU B CA 1
ATOM 1636 C C . GLU B 1 51 ? -15.109 8 6.363 1 98 51 GLU B C 1
ATOM 1638 O O . GLU B 1 51 ? -13.984 8.508 6.445 1 98 51 GLU B O 1
ATOM 1643 N N . PHE B 1 52 ? -16.031 8.328 5.457 1 98.19 52 PHE B N 1
ATOM 1644 C CA . PHE B 1 52 ? -15.703 9.312 4.434 1 98.19 52 PHE B CA 1
ATOM 1645 C C . PHE B 1 52 ? -15.523 10.695 5.055 1 98.19 52 PHE B C 1
ATOM 1647 O O . PHE B 1 52 ? -14.594 11.422 4.691 1 98.19 52 PHE B O 1
ATOM 1654 N N . LYS B 1 53 ? -16.391 11.016 5.879 1 97.94 53 LYS B N 1
ATOM 1655 C CA . LYS B 1 53 ? -16.297 12.305 6.547 1 97.94 53 LYS B CA 1
ATOM 1656 C C . LYS B 1 53 ? -14.969 12.453 7.289 1 97.94 53 LYS B C 1
ATOM 1658 O O . LYS B 1 53 ? -14.328 13.5 7.223 1 97.94 53 LYS B O 1
ATOM 1663 N N . TYR B 1 54 ? -14.578 11.43 7.996 1 98.38 54 TYR B N 1
ATOM 1664 C CA . TYR B 1 54 ? -13.305 11.422 8.703 1 98.38 54 TYR B CA 1
ATOM 1665 C C . TYR B 1 54 ? -12.141 11.625 7.742 1 98.38 54 TYR B C 1
ATOM 1667 O O . TYR B 1 54 ? -11.281 12.477 7.965 1 98.38 54 TYR B O 1
ATOM 1675 N N . LEU B 1 55 ? -12.141 10.844 6.695 1 98.44 55 LEU B N 1
ATOM 1676 C CA . LEU B 1 55 ? -11.102 10.93 5.676 1 98.44 55 LEU B CA 1
ATOM 1677 C C . LEU B 1 55 ? -11.07 12.328 5.055 1 98.44 55 LEU B C 1
ATOM 1679 O O . LEU B 1 55 ? -10 12.938 4.949 1 98.44 55 LEU B O 1
ATOM 1683 N N . TRP B 1 56 ? -12.227 12.789 4.727 1 98.06 56 TRP B N 1
ATOM 1684 C CA . TRP B 1 56 ? -12.352 14.062 4.023 1 98.06 56 TRP B CA 1
ATOM 1685 C C . TRP B 1 56 ? -11.867 15.219 4.895 1 98.06 56 TRP B C 1
ATOM 1687 O O . TRP B 1 56 ? -11.141 16.094 4.422 1 98.06 56 TRP B O 1
ATOM 1697 N N . ASN B 1 57 ? -12.227 15.211 6.109 1 98.5 57 ASN B N 1
ATOM 1698 C CA . ASN B 1 57 ? -11.781 16.25 7.035 1 98.5 57 ASN B CA 1
ATOM 1699 C C . ASN B 1 57 ? -10.266 16.234 7.199 1 98.5 57 ASN B C 1
ATOM 1701 O O . ASN B 1 57 ? -9.633 17.297 7.258 1 98.5 57 ASN B O 1
ATOM 1705 N N . ASN B 1 58 ? -9.719 15.078 7.301 1 98.5 58 ASN B N 1
ATOM 1706 C CA . ASN B 1 58 ? -8.273 14.969 7.406 1 98.5 58 ASN B CA 1
ATOM 1707 C C . ASN B 1 58 ? -7.578 15.469 6.141 1 98.5 58 ASN B C 1
ATOM 1709 O O . ASN B 1 58 ? -6.566 16.172 6.219 1 98.5 58 ASN B O 1
ATOM 1713 N N . ILE B 1 59 ? -8.125 15.164 4.969 1 98.12 59 ILE B N 1
ATOM 1714 C CA . ILE B 1 59 ? -7.523 15.57 3.703 1 98.12 59 ILE B CA 1
ATOM 1715 C C . ILE B 1 59 ? -7.535 17.094 3.59 1 98.12 59 ILE B C 1
ATOM 1717 O O . ILE B 1 59 ? -6.551 17.703 3.16 1 98.12 59 ILE B O 1
ATOM 1721 N N . LYS B 1 60 ? -8.633 17.688 4.012 1 97.69 60 LYS B N 1
ATOM 1722 C CA . LYS B 1 60 ? -8.711 19.141 3.998 1 97.69 60 LYS B CA 1
ATOM 1723 C C . LYS B 1 60 ? -7.648 19.75 4.906 1 97.69 60 LYS B C 1
ATOM 1725 O O . LYS B 1 60 ? -6.961 20.703 4.52 1 97.69 60 LYS B O 1
ATOM 1730 N N . LYS B 1 61 ? -7.578 19.203 6.047 1 98.44 61 LYS B N 1
ATOM 1731 C CA . LYS B 1 61 ? -6.566 19.672 6.996 1 98.44 61 LYS B CA 1
ATOM 1732 C C . LYS B 1 61 ? -5.164 19.516 6.422 1 98.44 61 LYS B C 1
ATOM 1734 O O . LYS B 1 61 ? -4.359 20.453 6.469 1 98.44 61 LYS B O 1
ATOM 1739 N N . TRP B 1 62 ? -4.848 18.375 5.863 1 98.44 62 TRP B N 1
ATOM 1740 C CA . TRP B 1 62 ? -3.512 18.078 5.359 1 98.44 62 TRP B CA 1
ATOM 1741 C C . TRP B 1 62 ? -3.213 18.875 4.098 1 98.44 62 TRP B C 1
ATOM 1743 O O . TRP B 1 62 ? -2.057 19.203 3.82 1 98.44 62 TRP B O 1
ATOM 1753 N N . GLN B 1 63 ? -4.273 19.141 3.312 1 97.81 63 GLN B N 1
ATOM 1754 C CA . GLN B 1 63 ? -4.102 20.047 2.176 1 97.81 63 GLN B CA 1
ATOM 1755 C C . GLN B 1 63 ? -3.623 21.422 2.631 1 97.81 63 GLN B C 1
ATOM 1757 O O . GLN B 1 63 ? -2.729 22 2.016 1 97.81 63 GLN B O 1
ATOM 1762 N N . ALA B 1 64 ? -4.211 21.938 3.66 1 97.88 64 ALA B N 1
ATOM 1763 C CA . ALA B 1 64 ? -3.803 23.234 4.207 1 97.88 64 ALA B CA 1
ATOM 1764 C C . ALA B 1 64 ? -2.365 23.188 4.719 1 97.88 64 ALA B C 1
ATOM 1766 O O . ALA B 1 64 ? -1.579 24.094 4.473 1 97.88 64 ALA B O 1
ATOM 1767 N N . ILE B 1 65 ? -2.006 22.141 5.375 1 98.62 65 ILE B N 1
ATOM 1768 C CA . ILE B 1 65 ? -0.659 21.953 5.906 1 98.62 65 ILE B CA 1
ATOM 1769 C C . ILE B 1 65 ? 0.343 21.891 4.754 1 98.62 65 ILE B C 1
ATOM 1771 O O . ILE B 1 65 ? 1.412 22.5 4.816 1 98.62 65 ILE B O 1
ATOM 1775 N N . TYR B 1 66 ? -0.077 21.094 3.721 1 98.25 66 TYR B N 1
ATOM 1776 C CA . TYR B 1 66 ? 0.769 20.969 2.539 1 98.25 66 TYR B CA 1
ATOM 1777 C C . TYR B 1 66 ? 1.135 22.328 1.978 1 98.25 66 TYR B C 1
ATOM 1779 O O . TYR B 1 66 ? 2.309 22.609 1.729 1 98.25 66 TYR B O 1
ATOM 1787 N N . LYS B 1 67 ? 0.17 23.172 1.821 1 97.12 67 LYS B N 1
ATOM 1788 C CA . LYS B 1 67 ? 0.37 24.5 1.264 1 97.12 67 LYS B CA 1
ATOM 1789 C C . LYS B 1 67 ? 1.19 25.375 2.209 1 97.12 67 LYS B C 1
ATOM 1791 O O . LYS B 1 67 ? 2.057 26.141 1.768 1 97.12 67 LYS B O 1
ATOM 1796 N N . GLN B 1 68 ? 0.953 25.266 3.457 1 97.88 68 GLN B N 1
ATOM 1797 C CA . GLN B 1 68 ? 1.634 26.062 4.469 1 97.88 68 GLN B CA 1
ATOM 1798 C C . GLN B 1 68 ? 3.121 25.734 4.527 1 97.88 68 GLN B C 1
ATOM 1800 O O . GLN B 1 68 ? 3.953 26.609 4.746 1 97.88 68 GLN B O 1
ATOM 1805 N N . PHE B 1 69 ? 3.502 24.453 4.297 1 98.19 69 PHE B N 1
ATOM 1806 C CA . PHE B 1 69 ? 4.875 24.031 4.539 1 98.19 69 PHE B CA 1
ATOM 1807 C C . PHE B 1 69 ? 5.656 23.953 3.232 1 98.19 69 PHE B C 1
ATOM 1809 O O . PHE B 1 69 ? 6.859 23.688 3.238 1 98.19 69 PHE B O 1
ATOM 1816 N N . ASP B 1 70 ? 4.871 24.078 2.158 1 97.44 70 ASP B N 1
ATOM 1817 C CA . ASP B 1 70 ? 5.574 24.297 0.898 1 97.44 70 ASP B CA 1
ATOM 1818 C C . ASP B 1 70 ? 6.152 25.703 0.828 1 97.44 70 ASP B C 1
ATOM 1820 O O . ASP B 1 70 ? 5.66 26.547 0.069 1 97.44 70 ASP B O 1
ATOM 1824 N N . LEU B 1 71 ? 7.324 25.875 1.504 1 96.69 71 LEU B N 1
ATOM 1825 C CA . LEU B 1 71 ? 7.871 27.203 1.775 1 96.69 71 LEU B CA 1
ATOM 1826 C C . LEU B 1 71 ? 8.352 27.875 0.49 1 96.69 71 LEU B C 1
ATOM 1828 O O . LEU B 1 71 ? 8.234 29.094 0.33 1 96.69 71 LEU B O 1
ATOM 1832 N N . ASP B 1 72 ? 8.922 27.188 -0.433 1 95.25 72 ASP B N 1
ATOM 1833 C CA . ASP B 1 72 ? 9.445 27.781 -1.661 1 95.25 72 ASP B CA 1
ATOM 1834 C C . ASP B 1 72 ? 8.367 27.844 -2.742 1 95.25 72 ASP B C 1
ATOM 1836 O O . ASP B 1 72 ? 8.641 28.25 -3.873 1 95.25 72 ASP B O 1
ATOM 1840 N N . ARG B 1 73 ? 7.133 27.344 -2.471 1 94.62 73 ARG B N 1
ATOM 1841 C CA . ARG B 1 73 ? 5.965 27.375 -3.346 1 94.62 73 ARG B CA 1
ATOM 1842 C C . ARG B 1 73 ? 6.246 26.656 -4.66 1 94.62 73 ARG B C 1
ATOM 1844 O O . ARG B 1 73 ? 5.883 27.141 -5.73 1 94.62 73 ARG B O 1
ATOM 1851 N N . SER B 1 74 ? 7.043 25.531 -4.555 1 95.44 74 SER B N 1
ATOM 1852 C CA . SER B 1 74 ? 7.367 24.734 -5.723 1 95.44 74 SER B CA 1
ATOM 1853 C C . SER B 1 74 ? 6.207 23.812 -6.109 1 95.44 74 SER B C 1
ATOM 1855 O O . SER B 1 74 ? 6.195 23.25 -7.199 1 95.44 74 SER B O 1
ATOM 1857 N N . GLY B 1 75 ? 5.246 23.656 -5.191 1 96.56 75 GLY B N 1
ATOM 1858 C CA . GLY B 1 75 ? 4.152 22.719 -5.398 1 96.56 75 GLY B CA 1
ATOM 1859 C C . GLY B 1 75 ? 4.418 21.359 -4.805 1 96.56 75 GLY B C 1
ATOM 1860 O O . GLY B 1 75 ? 3.551 20.469 -4.844 1 96.56 75 GLY B O 1
ATOM 1861 N N . THR B 1 76 ? 5.613 21.156 -4.266 1 97.88 76 THR B N 1
ATOM 1862 C CA . THR B 1 76 ? 5.988 19.906 -3.615 1 97.88 76 THR B CA 1
ATOM 1863 C C . THR B 1 76 ? 6.578 20.172 -2.232 1 97.88 76 THR B C 1
ATOM 1865 O O . THR B 1 76 ? 6.961 21.297 -1.921 1 97.88 76 THR B O 1
ATOM 1868 N N . ILE B 1 77 ? 6.555 19.141 -1.409 1 98.06 77 ILE B N 1
ATOM 1869 C CA . ILE B 1 77 ? 7.207 19.203 -0.107 1 98.06 77 ILE B CA 1
ATOM 1870 C C . ILE B 1 77 ? 8.586 18.547 -0.195 1 98.06 77 ILE B C 1
ATOM 1872 O O . ILE B 1 77 ? 8.703 17.375 -0.525 1 98.06 77 ILE B O 1
ATOM 1876 N N . CYS B 1 78 ? 9.617 19.312 0.053 1 97.31 78 CYS B N 1
ATOM 1877 C CA . CYS B 1 78 ? 10.969 18.766 -0 1 97.31 78 CYS B CA 1
ATOM 1878 C C . CYS B 1 78 ? 11.32 18.047 1.3 1 97.31 78 CYS B C 1
ATOM 1880 O O . CYS B 1 78 ? 10.578 18.141 2.281 1 97.31 78 CYS B O 1
ATOM 1882 N N . SER B 1 79 ? 12.492 17.328 1.366 1 96.12 79 SER B N 1
ATOM 1883 C CA . SER B 1 79 ? 12.898 16.484 2.484 1 96.12 79 SER B CA 1
ATOM 1884 C C . SER B 1 79 ? 13.086 17.297 3.756 1 96.12 79 SER B C 1
ATOM 1886 O O . SER B 1 79 ? 12.836 16.812 4.859 1 96.12 79 SER B O 1
ATOM 1888 N N . SER B 1 80 ? 13.516 18.516 3.646 1 96 80 SER B N 1
ATOM 1889 C CA . SER B 1 80 ? 13.766 19.359 4.812 1 96 80 SER B CA 1
ATOM 1890 C C . SER B 1 80 ? 12.461 19.906 5.383 1 96 80 SER B C 1
ATOM 1892 O O . SER B 1 80 ? 12.391 20.25 6.566 1 96 80 SER B O 1
ATOM 1894 N N . GLU B 1 81 ? 11.414 20 4.582 1 97.69 81 GLU B N 1
ATOM 1895 C CA . GLU B 1 81 ? 10.125 20.547 4.992 1 97.69 81 GLU B CA 1
ATOM 1896 C C . GLU B 1 81 ? 9.227 19.453 5.582 1 97.69 81 GLU B C 1
ATOM 1898 O O . GLU B 1 81 ? 8.305 19.75 6.344 1 97.69 81 GLU B O 1
ATOM 1903 N N . LEU B 1 82 ? 9.516 18.266 5.25 1 97.44 82 LEU B N 1
ATOM 1904 C CA . LEU B 1 82 ? 8.609 17.141 5.477 1 97.44 82 LEU B CA 1
ATOM 1905 C C . LEU B 1 82 ? 8.406 16.906 6.969 1 97.44 82 LEU B C 1
ATOM 1907 O O . LEU B 1 82 ? 7.273 16.75 7.43 1 97.44 82 LEU B O 1
ATOM 1911 N N . PRO B 1 83 ? 9.508 16.922 7.801 1 97 83 PRO B N 1
ATOM 1912 C CA . PRO B 1 83 ? 9.297 16.656 9.227 1 97 83 PRO B CA 1
ATOM 1913 C C . PRO B 1 83 ? 8.359 17.672 9.883 1 97 83 PRO B C 1
ATOM 1915 O O . PRO B 1 83 ? 7.48 17.281 10.656 1 97 83 PRO B O 1
ATOM 1918 N N . GLY B 1 84 ? 8.492 18.922 9.555 1 97.69 84 GLY B N 1
ATOM 1919 C CA . GLY B 1 84 ? 7.598 19.953 10.078 1 97.69 84 GLY B CA 1
ATOM 1920 C C . GLY B 1 84 ? 6.156 19.75 9.648 1 97.69 84 GLY B C 1
ATOM 1921 O O . GLY B 1 84 ? 5.234 19.922 10.453 1 97.69 84 GLY B O 1
ATOM 1922 N N . ALA B 1 85 ? 5.945 19.406 8.352 1 98.5 85 ALA B N 1
ATOM 1923 C CA . ALA B 1 85 ? 4.609 19.156 7.824 1 98.5 85 ALA B CA 1
ATOM 1924 C C . ALA B 1 85 ? 3.943 17.984 8.531 1 98.5 85 ALA B C 1
ATOM 1926 O O . ALA B 1 85 ? 2.768 18.062 8.898 1 98.5 85 ALA B O 1
ATOM 1927 N N . PHE B 1 86 ? 4.715 16.891 8.742 1 98.5 86 PHE B N 1
ATOM 1928 C CA . PHE B 1 86 ? 4.172 15.719 9.406 1 98.5 86 PHE B CA 1
ATOM 1929 C C . PHE B 1 86 ? 3.838 16.016 10.859 1 98.5 86 PHE B C 1
ATOM 1931 O O . PHE B 1 86 ? 2.811 15.57 11.375 1 98.5 86 PHE B O 1
ATOM 1938 N N . GLU B 1 87 ? 4.684 16.797 11.492 1 98.38 87 GLU B N 1
ATOM 1939 C CA . GLU B 1 87 ? 4.41 17.188 12.875 1 98.38 87 GLU B CA 1
ATOM 1940 C C . GLU B 1 87 ? 3.139 18.031 12.969 1 98.38 87 GLU B C 1
ATOM 1942 O O . GLU B 1 87 ? 2.326 17.828 13.875 1 98.38 87 GLU B O 1
ATOM 1947 N N . ALA B 1 88 ? 3 18.938 12.078 1 98.5 88 ALA B N 1
ATOM 1948 C CA . ALA B 1 88 ? 1.796 19.766 12.039 1 98.5 88 ALA B CA 1
ATOM 1949 C C . ALA B 1 88 ? 0.553 18.922 11.789 1 98.5 88 ALA B C 1
ATOM 1951 O O . ALA B 1 88 ? -0.539 19.25 12.25 1 98.5 88 ALA B O 1
ATOM 1952 N N . ALA B 1 89 ? 0.729 17.844 11.047 1 98.44 89 ALA B N 1
ATOM 1953 C CA . ALA B 1 89 ? -0.369 16.922 10.758 1 98.44 89 ALA B CA 1
ATOM 1954 C C . ALA B 1 89 ? -0.667 16.031 11.969 1 98.44 89 ALA B C 1
ATOM 1956 O O . ALA B 1 89 ? -1.646 15.289 11.961 1 98.44 89 ALA B O 1
ATOM 1957 N N . GLY B 1 90 ? 0.28 16 12.953 1 97.69 90 GLY B N 1
ATOM 1958 C CA . GLY B 1 90 ? 0.028 15.281 14.188 1 97.69 90 GLY B CA 1
ATOM 1959 C C . GLY B 1 90 ? 0.898 14.047 14.344 1 97.69 90 GLY B C 1
ATOM 1960 O O . GLY B 1 90 ? 0.678 13.227 15.242 1 97.69 90 GLY B O 1
ATOM 1961 N N . PHE B 1 91 ? 1.876 13.93 13.484 1 97.88 91 PHE B N 1
ATOM 1962 C CA . PHE B 1 91 ? 2.701 12.727 13.508 1 97.88 91 PHE B CA 1
ATOM 1963 C C . PHE B 1 91 ? 4.145 13.062 13.867 1 97.88 91 PHE B C 1
ATOM 1965 O O . PHE B 1 91 ? 4.801 13.828 13.156 1 97.88 91 PHE B O 1
ATOM 1972 N N . HIS B 1 92 ? 4.594 12.508 14.945 1 96.19 92 HIS B N 1
ATOM 1973 C CA . HIS B 1 92 ? 5.973 12.656 15.398 1 96.19 92 HIS B CA 1
ATOM 1974 C C . HIS B 1 92 ? 6.762 11.367 15.195 1 96.19 92 HIS B C 1
ATOM 1976 O O . HIS B 1 92 ? 6.645 10.43 15.992 1 96.19 92 HIS B O 1
ATOM 1982 N N . LEU B 1 93 ? 7.539 11.367 14.195 1 96.94 93 LEU B N 1
ATOM 1983 C CA . LEU B 1 93 ? 8.305 10.188 13.82 1 96.94 93 LEU B CA 1
ATOM 1984 C C . LEU B 1 93 ? 9.797 10.398 14.086 1 96.94 93 LEU B C 1
ATOM 1986 O O . LEU B 1 93 ? 10.258 11.539 14.18 1 96.94 93 LEU B O 1
ATOM 1990 N N . ASN B 1 94 ? 10.484 9.359 14.336 1 96.25 94 ASN B N 1
ATOM 1991 C CA . ASN B 1 94 ? 11.93 9.492 14.445 1 96.25 94 ASN B CA 1
ATOM 1992 C C . ASN B 1 94 ? 12.586 9.625 13.07 1 96.25 94 ASN B C 1
ATOM 1994 O O . ASN B 1 94 ? 11.938 9.414 12.047 1 96.25 94 ASN B O 1
ATOM 1998 N N . GLU B 1 95 ? 13.844 9.945 13.031 1 95.38 95 GLU B N 1
ATOM 1999 C CA . GLU B 1 95 ? 14.578 10.258 11.805 1 95.38 95 GLU B CA 1
ATOM 2000 C C . GLU B 1 95 ? 14.594 9.062 10.859 1 95.38 95 GLU B C 1
ATOM 2002 O O . GLU B 1 95 ? 14.492 9.234 9.641 1 95.38 95 GLU B O 1
ATOM 2007 N N . HIS B 1 96 ? 14.766 7.918 11.391 1 95 96 HIS B N 1
ATOM 2008 C CA . HIS B 1 96 ? 14.812 6.715 10.57 1 95 96 HIS B CA 1
ATOM 2009 C C . HIS B 1 96 ? 13.508 6.512 9.812 1 95 96 HIS B C 1
ATOM 2011 O O . HIS B 1 96 ? 13.516 6.258 8.602 1 95 96 HIS B O 1
ATOM 2017 N N . LEU B 1 97 ? 12.406 6.668 10.484 1 95.94 97 LEU B N 1
ATOM 2018 C CA . LEU B 1 97 ? 11.094 6.523 9.859 1 95.94 97 LEU B CA 1
ATOM 2019 C C . LEU B 1 97 ? 10.867 7.602 8.805 1 95.94 97 LEU B C 1
ATOM 2021 O O . LEU B 1 97 ? 10.336 7.32 7.73 1 95.94 97 LEU B O 1
ATOM 2025 N N . TYR B 1 98 ? 11.305 8.805 9.078 1 96.19 98 TYR B N 1
ATOM 2026 C CA . TYR B 1 98 ? 11.188 9.875 8.094 1 96.19 98 TYR B CA 1
ATOM 2027 C C . TYR B 1 98 ? 11.938 9.523 6.812 1 96.19 98 TYR B C 1
ATOM 2029 O O . TYR B 1 98 ? 11.414 9.703 5.711 1 96.19 98 TYR B O 1
ATOM 2037 N N . ASN B 1 99 ? 13.109 9.031 6.98 1 95.38 99 ASN B N 1
ATOM 2038 C CA . ASN B 1 99 ? 13.922 8.68 5.824 1 95.38 99 ASN B CA 1
ATOM 2039 C C . ASN B 1 99 ? 13.281 7.566 5 1 95.38 99 ASN B C 1
ATOM 2041 O O . ASN B 1 99 ? 13.32 7.598 3.768 1 95.38 99 ASN B O 1
ATOM 2045 N N . MET B 1 100 ? 12.672 6.652 5.652 1 95 100 MET B N 1
ATOM 2046 C CA . MET B 1 100 ? 11.992 5.562 4.961 1 95 100 MET B CA 1
ATOM 2047 C C . MET B 1 100 ? 10.789 6.082 4.18 1 95 100 MET B C 1
ATOM 2049 O O . MET B 1 100 ? 10.555 5.668 3.043 1 95 100 MET B O 1
ATOM 2053 N N . ILE B 1 101 ? 10.094 6.965 4.816 1 96.44 101 ILE B N 1
ATOM 2054 C CA . ILE B 1 101 ? 8.906 7.539 4.191 1 96.44 101 ILE B CA 1
ATOM 2055 C C . ILE B 1 101 ? 9.312 8.344 2.963 1 96.44 101 ILE B C 1
ATOM 2057 O O . ILE B 1 101 ? 8.664 8.258 1.915 1 96.44 101 ILE B O 1
ATOM 2061 N N . ILE B 1 102 ? 10.367 9.086 3.07 1 96.12 102 ILE B N 1
ATOM 2062 C CA . ILE B 1 102 ? 10.867 9.875 1.947 1 96.12 102 ILE B CA 1
ATOM 2063 C C . ILE B 1 102 ? 11.266 8.945 0.803 1 96.12 102 ILE B C 1
ATOM 2065 O O . ILE B 1 102 ? 10.914 9.195 -0.355 1 96.12 102 ILE B O 1
ATOM 2069 N N . ARG B 1 103 ? 11.906 7.898 1.094 1 94.38 103 ARG B N 1
ATOM 2070 C CA . ARG B 1 103 ? 12.359 6.941 0.091 1 94.38 103 ARG B CA 1
ATOM 2071 C C . ARG B 1 103 ? 11.18 6.301 -0.628 1 94.38 103 ARG B C 1
ATOM 2073 O O . ARG B 1 103 ? 11.234 6.066 -1.838 1 94.38 103 ARG B O 1
ATOM 2080 N N . ARG B 1 104 ? 10.148 6.117 0.091 1 96.06 104 ARG B N 1
ATOM 2081 C CA . ARG B 1 104 ? 9.008 5.367 -0.425 1 96.06 104 ARG B CA 1
ATOM 2082 C C . ARG B 1 104 ? 8.055 6.281 -1.185 1 96.06 104 ARG B C 1
ATOM 2084 O O . ARG B 1 104 ? 7.434 5.863 -2.168 1 96.06 104 ARG B O 1
ATOM 2091 N N . TYR B 1 105 ? 7.91 7.496 -0.742 1 96.69 105 TYR B N 1
ATOM 2092 C CA . TYR B 1 105 ? 6.773 8.281 -1.205 1 96.69 105 TYR B CA 1
ATOM 2093 C C . TYR B 1 105 ? 7.242 9.5 -1.999 1 96.69 105 TYR B C 1
ATOM 2095 O O . TYR B 1 105 ? 6.449 10.141 -2.689 1 96.69 105 TYR B O 1
ATOM 2103 N N . SER B 1 106 ? 8.531 9.82 -1.896 1 95.69 106 SER B N 1
ATOM 2104 C CA . SER B 1 106 ? 9.07 10.977 -2.617 1 95.69 106 SER B CA 1
ATOM 2105 C C . SER B 1 106 ? 9.734 10.547 -3.92 1 95.69 106 SER B C 1
ATOM 2107 O O . SER B 1 106 ? 9.945 9.359 -4.156 1 95.69 106 SER B O 1
ATOM 2109 N N . ASP B 1 107 ? 9.977 11.508 -4.742 1 93.69 107 ASP B N 1
ATOM 2110 C CA . ASP B 1 107 ? 10.742 11.234 -5.953 1 93.69 107 ASP B CA 1
ATOM 2111 C C . ASP B 1 107 ? 12.234 11.117 -5.641 1 93.69 107 ASP B C 1
ATOM 2113 O O . ASP B 1 107 ? 12.633 11.133 -4.477 1 93.69 107 ASP B O 1
ATOM 2117 N N . GLU B 1 108 ? 13.055 10.906 -6.625 1 89.88 108 GLU B N 1
ATOM 2118 C CA . GLU B 1 108 ? 14.477 10.656 -6.457 1 89.88 108 GLU B CA 1
ATOM 2119 C C . GLU B 1 108 ? 15.18 11.859 -5.828 1 89.88 108 GLU B C 1
ATOM 2121 O O . GLU B 1 108 ? 16.234 11.711 -5.203 1 89.88 108 GLU B O 1
ATOM 2126 N N . GLY B 1 109 ? 14.547 13.023 -5.996 1 92.88 109 GLY B N 1
ATOM 2127 C CA . GLY B 1 109 ? 15.117 14.227 -5.414 1 92.88 109 GLY B CA 1
ATOM 2128 C C . GLY B 1 109 ? 14.648 14.477 -3.99 1 92.88 109 GLY B C 1
ATOM 2129 O O . GLY B 1 109 ? 15.055 15.461 -3.365 1 92.88 109 GLY B O 1
ATOM 2130 N N . GLY B 1 110 ? 13.797 13.641 -3.475 1 94.69 110 GLY B N 1
ATOM 2131 C CA . GLY B 1 110 ? 13.305 13.781 -2.113 1 94.69 110 GLY B CA 1
ATOM 2132 C C . GLY B 1 110 ? 12.086 14.68 -2.014 1 94.69 110 GLY B C 1
ATOM 2133 O O . GLY B 1 110 ? 11.695 15.078 -0.916 1 94.69 110 GLY B O 1
ATOM 2134 N N . ASN B 1 111 ? 11.57 15.039 -3.156 1 96.75 111 ASN B N 1
ATOM 2135 C CA . ASN B 1 111 ? 10.375 15.875 -3.176 1 96.75 111 ASN B CA 1
ATOM 2136 C C . ASN B 1 111 ? 9.102 15.023 -3.223 1 96.75 111 ASN B C 1
ATOM 2138 O O . ASN B 1 111 ? 8.992 14.109 -4.039 1 96.75 111 ASN B O 1
ATOM 2142 N N . MET B 1 112 ? 8.211 15.352 -2.311 1 97.31 112 MET B N 1
ATOM 2143 C CA . MET B 1 112 ? 6.934 14.641 -2.271 1 97.31 112 MET B CA 1
ATOM 2144 C C . MET B 1 112 ? 5.816 15.492 -2.869 1 97.31 112 MET B C 1
ATOM 2146 O O . MET B 1 112 ? 5.586 16.625 -2.43 1 97.31 112 MET B O 1
ATOM 2150 N N . ASP B 1 113 ? 5.188 14.938 -3.902 1 97.69 113 ASP B N 1
ATOM 2151 C CA . ASP B 1 113 ? 4.074 15.664 -4.504 1 97.69 113 ASP B CA 1
ATOM 2152 C C . ASP B 1 113 ? 2.789 15.469 -3.701 1 97.69 113 ASP B C 1
ATOM 2154 O O . ASP B 1 113 ? 2.781 14.75 -2.699 1 97.69 113 ASP B O 1
ATOM 2158 N N . PHE B 1 114 ? 1.742 16.094 -4.059 1 97.81 114 PHE B N 1
ATOM 2159 C CA . PHE B 1 114 ? 0.556 16.25 -3.225 1 97.81 114 PHE B CA 1
ATOM 2160 C C . PHE B 1 114 ? -0.145 14.906 -3.037 1 97.81 114 PHE B C 1
ATOM 2162 O O . PHE B 1 114 ? -0.506 14.539 -1.916 1 97.81 114 PHE B O 1
ATOM 2169 N N . ASP B 1 115 ? -0.393 14.188 -4.098 1 97.38 115 ASP B N 1
ATOM 2170 C CA . ASP B 1 115 ? -1.118 12.93 -3.971 1 97.38 115 ASP B CA 1
ATOM 2171 C C . ASP B 1 115 ? -0.349 11.938 -3.102 1 97.38 115 ASP B C 1
ATOM 2173 O O . ASP B 1 115 ? -0.946 11.203 -2.311 1 97.38 115 ASP B O 1
ATOM 2177 N N . ASN B 1 116 ? 0.988 11.93 -3.217 1 97.38 116 ASN B N 1
ATOM 2178 C CA . ASN B 1 116 ? 1.79 11.055 -2.371 1 97.38 116 ASN B CA 1
ATOM 2179 C C . ASN B 1 116 ? 1.783 11.516 -0.916 1 97.38 116 ASN B C 1
ATOM 2181 O O . ASN B 1 116 ? 1.771 10.695 0.001 1 97.38 116 ASN B O 1
ATOM 2185 N N . PHE B 1 117 ? 1.782 12.812 -0.711 1 98.38 117 PHE B N 1
ATOM 2186 C CA . PHE B 1 117 ? 1.687 13.375 0.629 1 98.38 117 PHE B CA 1
ATOM 2187 C C . PHE B 1 117 ? 0.394 12.945 1.309 1 98.38 117 PHE B C 1
ATOM 2189 O O . PHE B 1 117 ? 0.417 12.43 2.43 1 98.38 117 PHE B O 1
ATOM 2196 N N . ILE B 1 118 ? -0.661 13.078 0.632 1 98.44 118 ILE B N 1
ATOM 2197 C CA . ILE B 1 118 ? -1.973 12.734 1.169 1 98.44 118 ILE B CA 1
ATOM 2198 C C . ILE B 1 118 ? -2.055 11.227 1.399 1 98.44 118 ILE B C 1
ATOM 2200 O O . ILE B 1 118 ? -2.467 10.781 2.471 1 98.44 118 ILE B O 1
ATOM 2204 N N . SER B 1 119 ? -1.659 10.469 0.384 1 97.56 119 SER B N 1
ATOM 2205 C CA . SER B 1 119 ? -1.737 9.016 0.503 1 97.56 119 SER B CA 1
ATOM 2206 C C . SER B 1 119 ? -0.892 8.508 1.667 1 97.56 119 SER B C 1
ATOM 2208 O O . SER B 1 119 ? -1.307 7.602 2.395 1 97.56 119 SER B O 1
ATOM 2210 N N . CYS B 1 120 ? 0.217 9.094 1.827 1 98.06 120 CYS B N 1
ATOM 2211 C CA . CYS B 1 120 ? 1.11 8.711 2.916 1 98.06 120 CYS B CA 1
ATOM 2212 C C . CYS B 1 120 ? 0.473 9 4.27 1 98.06 120 CYS B C 1
ATOM 2214 O O . CYS B 1 120 ? 0.483 8.148 5.16 1 98.06 120 CYS B O 1
ATOM 2216 N N . LEU B 1 121 ? -0.063 10.195 4.469 1 98.69 121 LEU B N 1
ATOM 2217 C CA . LEU B 1 121 ? -0.642 10.594 5.75 1 98.69 121 LEU B CA 1
ATOM 2218 C C . LEU B 1 121 ? -1.882 9.766 6.062 1 98.69 121 LEU B C 1
ATOM 2220 O O . LEU B 1 121 ? -2.127 9.422 7.223 1 98.69 121 LEU B O 1
ATOM 2224 N N . VAL B 1 122 ? -2.662 9.477 4.988 1 98.69 122 VAL B N 1
ATOM 2225 C CA . VAL B 1 122 ? -3.822 8.609 5.188 1 98.69 122 VAL B CA 1
ATOM 2226 C C . VAL B 1 122 ? -3.371 7.258 5.734 1 98.69 122 VAL B C 1
ATOM 2228 O O . VAL B 1 122 ? -3.947 6.75 6.699 1 98.69 122 VAL B O 1
ATOM 2231 N N . ARG B 1 123 ? -2.377 6.688 5.176 1 98.06 123 ARG B N 1
ATOM 2232 C CA . ARG B 1 123 ? -1.858 5.395 5.621 1 98.06 123 ARG B CA 1
ATOM 2233 C C . ARG B 1 123 ? -1.256 5.5 7.016 1 98.06 123 ARG B C 1
ATOM 2235 O O . ARG B 1 123 ? -1.498 4.641 7.867 1 98.06 123 ARG B O 1
ATOM 2242 N N . LEU B 1 124 ? -0.509 6.492 7.211 1 98.44 124 LEU B N 1
ATOM 2243 C CA . LEU B 1 124 ? 0.116 6.707 8.516 1 98.44 124 LEU B CA 1
ATOM 2244 C C . LEU B 1 124 ? -0.936 6.793 9.609 1 98.44 124 LEU B C 1
ATOM 2246 O O . LEU B 1 124 ? -0.818 6.129 10.648 1 98.44 124 LEU B O 1
ATOM 2250 N N . ASP B 1 125 ? -1.917 7.566 9.406 1 98.44 125 ASP B N 1
ATOM 2251 C CA . ASP B 1 125 ? -3.023 7.699 10.344 1 98.44 125 ASP B CA 1
ATOM 2252 C C . ASP B 1 125 ? -3.668 6.344 10.633 1 98.44 125 ASP B C 1
ATOM 2254 O O . ASP B 1 125 ? -3.902 5.996 11.789 1 98.44 125 ASP B O 1
ATOM 2258 N N . ALA B 1 126 ? -3.941 5.633 9.617 1 97.94 126 ALA B N 1
ATOM 2259 C CA . ALA B 1 126 ? -4.586 4.328 9.75 1 97.94 126 ALA B CA 1
ATOM 2260 C C . ALA B 1 126 ? -3.695 3.354 10.523 1 97.94 126 ALA B C 1
ATOM 2262 O O . ALA B 1 126 ? -4.184 2.574 11.344 1 97.94 126 ALA B O 1
ATOM 2263 N N . MET B 1 127 ? -2.393 3.369 10.25 1 97.94 127 MET B N 1
ATOM 2264 C CA . MET B 1 127 ? -1.486 2.438 10.914 1 97.94 127 MET B CA 1
ATOM 2265 C C . MET B 1 127 ? -1.336 2.787 12.391 1 97.94 127 MET B C 1
ATOM 2267 O O . MET B 1 127 ? -1.247 1.896 13.234 1 97.94 127 MET B O 1
ATOM 2271 N N . PHE B 1 128 ? -1.341 4.09 12.688 1 97.5 128 PHE B N 1
ATOM 2272 C CA . PHE B 1 128 ? -1.338 4.496 14.086 1 97.5 128 PHE B CA 1
ATOM 2273 C C . PHE B 1 128 ? -2.604 4.02 14.789 1 97.5 128 PHE B C 1
ATOM 2275 O O . PHE B 1 128 ? -2.541 3.48 15.898 1 97.5 128 PHE B O 1
ATOM 2282 N N . ARG B 1 129 ? -3.707 4.215 14.18 1 96.5 129 ARG B N 1
ATOM 2283 C CA . ARG B 1 129 ? -4.98 3.822 14.773 1 96.5 129 ARG B CA 1
ATOM 2284 C C . ARG B 1 129 ? -5.059 2.311 14.961 1 96.5 129 ARG B C 1
ATOM 2286 O O . ARG B 1 129 ? -5.547 1.828 15.984 1 96.5 129 ARG B O 1
ATOM 2293 N N . ALA B 1 130 ? -4.629 1.59 13.953 1 96.19 130 ALA B N 1
ATOM 2294 C CA . ALA B 1 130 ? -4.613 0.132 14.055 1 96.19 130 ALA B CA 1
ATOM 2295 C C . ALA B 1 130 ? -3.738 -0.33 15.219 1 96.19 130 ALA B C 1
ATOM 2297 O O . ALA B 1 130 ? -4.133 -1.205 15.992 1 96.19 130 ALA B O 1
ATOM 2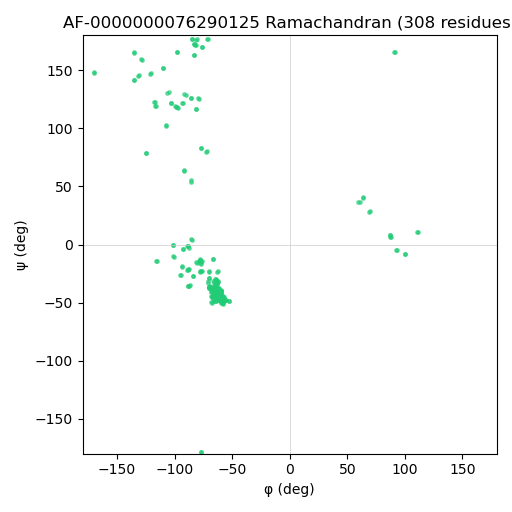298 N N . PHE B 1 131 ? -2.578 0.266 15.336 1 97.38 131 PHE B N 1
ATOM 2299 C CA . PHE B 1 131 ? -1.683 -0.088 16.438 1 97.38 131 PHE B CA 1
ATOM 2300 C C . PHE B 1 131 ? -2.342 0.177 17.781 1 97.38 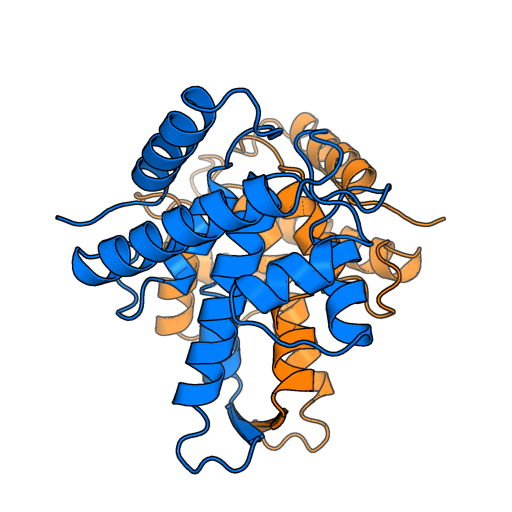131 PHE B C 1
ATOM 2302 O O . PHE B 1 131 ? -2.318 -0.677 18.672 1 97.38 131 PHE B O 1
ATOM 2309 N N . LYS B 1 132 ? -2.885 1.351 17.875 1 96.44 132 LYS B N 1
ATOM 2310 C CA . LYS B 1 132 ? -3.541 1.732 19.125 1 96.44 132 LYS B CA 1
ATOM 2311 C C . LYS B 1 132 ? -4.68 0.775 19.453 1 96.44 132 LYS B C 1
ATOM 2313 O O . LYS B 1 132 ? -4.855 0.392 20.609 1 96.44 132 LYS B O 1
ATOM 2318 N N . SER B 1 133 ? -5.41 0.39 18.469 1 95.56 133 SER B N 1
ATOM 2319 C CA . SER B 1 133 ? -6.535 -0.514 18.672 1 95.56 133 SER B CA 1
ATOM 2320 C C . SER B 1 133 ? -6.066 -1.894 19.125 1 95.56 133 SER B C 1
ATOM 2322 O O . SER B 1 133 ? -6.773 -2.59 19.859 1 95.56 133 SER B O 1
ATOM 2324 N N . LEU B 1 134 ? -4.887 -2.303 18.688 1 95.38 134 LEU B N 1
ATOM 2325 C CA . LEU B 1 134 ? -4.34 -3.611 19.031 1 95.38 134 LEU B CA 1
ATOM 2326 C C . LEU B 1 134 ? -3.633 -3.566 20.375 1 95.38 134 LEU B C 1
ATOM 2328 O O . LEU B 1 134 ? -3.512 -4.594 21.062 1 95.38 134 LEU B O 1
ATOM 2332 N N . ASP B 1 135 ? -3.137 -2.367 20.719 1 96.31 135 ASP B N 1
ATOM 2333 C CA . ASP B 1 135 ? -2.447 -2.17 21.984 1 96.31 135 ASP B CA 1
ATOM 2334 C C . ASP B 1 135 ? -3.42 -1.716 23.078 1 96.31 135 ASP B C 1
ATOM 2336 O O . ASP B 1 135 ? -3.201 -0.689 23.719 1 96.31 135 ASP B O 1
ATOM 2340 N N . LYS B 1 136 ? -4.293 -2.52 23.375 1 92.06 136 LYS B N 1
ATOM 2341 C CA . LYS B 1 136 ? -5.379 -2.164 24.297 1 92.06 136 LYS B CA 1
ATOM 2342 C C . LYS B 1 136 ? -4.848 -1.856 25.688 1 92.06 136 LYS B C 1
ATOM 2344 O O . LYS B 1 136 ? -5.359 -0.97 26.375 1 92.06 136 LYS B O 1
ATOM 2349 N N . ASP B 1 137 ? -3.766 -2.49 26.062 1 93.06 137 ASP B N 1
ATOM 2350 C CA . ASP B 1 137 ? -3.248 -2.334 27.422 1 93.06 137 ASP B CA 1
ATOM 2351 C C . ASP B 1 137 ? -2.203 -1.224 27.484 1 93.06 137 ASP B C 1
ATOM 2353 O O . ASP B 1 137 ? -1.655 -0.941 28.562 1 93.06 137 ASP B O 1
ATOM 2357 N N . GLY B 1 138 ? -1.883 -0.649 26.297 1 92.88 138 GLY B N 1
ATOM 2358 C CA . GLY B 1 138 ? -0.979 0.49 26.25 1 92.88 138 GLY B CA 1
ATOM 2359 C C . GLY B 1 138 ? 0.452 0.128 26.609 1 92.88 138 GLY B C 1
ATOM 2360 O O . GLY B 1 138 ? 1.158 0.914 27.25 1 92.88 138 GLY B O 1
ATOM 2361 N N . THR B 1 139 ? 0.874 -1.085 26.375 1 94.12 139 THR B N 1
ATOM 2362 C CA . THR B 1 139 ? 2.219 -1.547 26.703 1 94.12 139 THR B CA 1
ATOM 2363 C C . THR B 1 139 ? 3.229 -1.027 25.672 1 94.12 139 THR B C 1
ATOM 2365 O O . THR B 1 139 ? 4.438 -1.075 25.922 1 94.12 139 THR B O 1
ATOM 2368 N N . GLY B 1 140 ? 2.73 -0.582 24.516 1 94.94 140 GLY B N 1
ATOM 2369 C CA . GLY B 1 140 ? 3.617 -0.168 23.438 1 94.94 140 GLY B CA 1
ATOM 2370 C C . GLY B 1 140 ? 4.023 -1.312 22.531 1 94.94 140 GLY B C 1
ATOM 2371 O O . GLY B 1 140 ? 4.902 -1.153 21.672 1 94.94 140 GLY B O 1
ATOM 2372 N N . GLN B 1 141 ? 3.41 -2.451 22.766 1 96.12 141 GLN B N 1
ATOM 2373 C CA . GLN B 1 141 ? 3.645 -3.627 21.938 1 96.12 141 GLN B CA 1
ATOM 2374 C C . GLN B 1 141 ? 2.33 -4.27 21.516 1 96.12 141 GLN B C 1
ATOM 2376 O O . GLN B 1 141 ? 1.355 -4.266 22.266 1 96.12 141 GLN B O 1
ATOM 2381 N N . ILE B 1 142 ? 2.318 -4.781 20.344 1 96.81 142 ILE B N 1
ATOM 2382 C CA . ILE B 1 142 ? 1.148 -5.535 19.906 1 96.81 142 ILE B CA 1
ATOM 2383 C C . ILE B 1 142 ? 1.559 -6.961 19.547 1 96.81 142 ILE B C 1
ATOM 2385 O O . ILE B 1 142 ? 2.693 -7.203 19.125 1 96.81 142 ILE B O 1
ATOM 2389 N N . GLN B 1 143 ? 0.679 -7.828 19.781 1 95.69 143 GLN B N 1
ATOM 2390 C CA . GLN B 1 143 ? 0.858 -9.234 19.422 1 95.69 143 GLN B CA 1
ATOM 2391 C C . GLN B 1 143 ? -0.193 -9.68 18.422 1 95.69 143 GLN B C 1
ATOM 2393 O O . GLN B 1 143 ? -1.394 -9.547 18.656 1 95.69 143 GLN B O 1
ATOM 2398 N N . VAL B 1 144 ? 0.291 -10.148 17.344 1 96.56 144 VAL B N 1
ATOM 2399 C CA . VAL B 1 144 ? -0.644 -10.547 16.297 1 96.56 144 VAL B CA 1
ATOM 2400 C C . VAL B 1 144 ? -0.225 -11.898 15.711 1 96.56 144 VAL B C 1
ATOM 2402 O O . VAL B 1 144 ? 0.967 -12.203 15.617 1 96.56 144 VAL B O 1
ATOM 2405 N N . ASN B 1 145 ? -1.216 -12.727 15.414 1 97.12 145 ASN B N 1
ATOM 2406 C CA . ASN B 1 145 ? -0.934 -13.953 14.672 1 97.12 145 ASN B CA 1
ATOM 2407 C C . ASN B 1 145 ? -0.917 -13.711 13.164 1 97.12 145 ASN B C 1
ATOM 2409 O O . ASN B 1 145 ? -1.149 -12.586 12.711 1 97.12 145 ASN B O 1
ATOM 2413 N N . ILE B 1 146 ? -0.613 -14.734 12.438 1 96.44 146 ILE B N 1
ATOM 2414 C CA . ILE B 1 146 ? -0.369 -14.594 11.008 1 96.44 146 ILE B CA 1
ATOM 2415 C C . ILE B 1 146 ? -1.65 -14.148 10.305 1 96.44 146 ILE B C 1
ATOM 2417 O O . ILE B 1 146 ? -1.607 -13.352 9.367 1 96.44 146 ILE B O 1
ATOM 2421 N N . GLN B 1 147 ? -2.764 -14.594 10.734 1 96.06 147 GLN B N 1
ATOM 2422 C CA . GLN B 1 147 ? -4.031 -14.211 10.117 1 96.06 147 GLN B CA 1
ATOM 2423 C C . GLN B 1 147 ? -4.336 -12.734 10.352 1 96.06 147 GLN B C 1
ATOM 2425 O O . GLN B 1 147 ? -4.715 -12.023 9.422 1 96.06 147 GLN B O 1
ATOM 2430 N N . GLU B 1 148 ? -4.152 -12.305 11.562 1 95.5 148 GLU B N 1
ATOM 2431 C CA . GLU B 1 148 ? -4.34 -10.898 11.898 1 95.5 148 GLU B CA 1
ATOM 2432 C C . GLU B 1 148 ? -3.354 -10.016 11.141 1 95.5 148 GLU B C 1
ATOM 2434 O O . GLU B 1 148 ? -3.727 -8.953 10.633 1 95.5 148 GLU B O 1
ATOM 2439 N N . TRP B 1 149 ? -2.15 -10.492 11.062 1 96.69 149 TRP B N 1
ATOM 2440 C CA . TRP B 1 149 ? -1.089 -9.789 10.352 1 96.69 149 TRP B CA 1
ATOM 2441 C C . TRP B 1 149 ? -1.461 -9.57 8.891 1 96.69 149 TRP B C 1
ATOM 2443 O O . TRP B 1 149 ? -1.42 -8.445 8.391 1 96.69 149 TRP B O 1
ATOM 2453 N N . LEU B 1 150 ? -1.894 -10.609 8.25 1 97.31 150 LEU B N 1
ATOM 2454 C CA . LEU B 1 150 ? -2.225 -10.539 6.828 1 97.31 150 LEU B CA 1
ATOM 2455 C C . LEU B 1 150 ? -3.48 -9.703 6.605 1 97.31 150 LEU B C 1
ATOM 2457 O O . LEU B 1 150 ? -3.572 -8.969 5.621 1 97.31 150 LEU B O 1
ATOM 2461 N N . GLN B 1 151 ? -4.398 -9.812 7.473 1 95.38 151 GLN B N 1
ATOM 2462 C CA . GLN B 1 151 ? -5.602 -8.992 7.359 1 95.38 151 GLN B CA 1
ATOM 2463 C C . GLN B 1 151 ? -5.258 -7.508 7.387 1 95.38 151 GLN B C 1
ATOM 2465 O O . GLN B 1 151 ? -5.75 -6.734 6.562 1 95.38 151 GLN B O 1
ATOM 2470 N N . LEU B 1 152 ? -4.402 -7.129 8.32 1 94.25 152 LEU B N 1
ATOM 2471 C CA . LEU B 1 152 ? -4.039 -5.73 8.508 1 94.25 152 LEU B CA 1
ATOM 2472 C C . LEU B 1 152 ? -3.186 -5.23 7.344 1 94.25 152 LEU B C 1
ATOM 2474 O O . LEU B 1 152 ? -3.363 -4.102 6.883 1 94.25 152 LEU B O 1
ATOM 2478 N N . THR B 1 153 ? -2.316 -6.086 6.828 1 96.5 153 THR B N 1
ATOM 2479 C CA . THR B 1 153 ? -1.314 -5.598 5.887 1 96.5 153 THR B CA 1
ATOM 2480 C C . THR B 1 153 ? -1.792 -5.773 4.449 1 96.5 153 THR B C 1
ATOM 2482 O O . THR B 1 153 ? -1.408 -5.008 3.564 1 96.5 153 THR B O 1
ATOM 2485 N N . MET B 1 154 ? -2.666 -6.738 4.195 1 97 154 MET B N 1
ATOM 2486 C CA . MET B 1 154 ? -3.121 -6.977 2.828 1 97 154 MET B CA 1
ATOM 2487 C C . MET B 1 154 ? -4.336 -6.121 2.502 1 97 154 MET B C 1
ATOM 2489 O O . MET B 1 154 ? -4.543 -5.742 1.347 1 97 154 MET B O 1
ATOM 2493 N N . TYR B 1 155 ? -5.188 -5.926 3.475 1 95.44 155 TYR B N 1
ATOM 2494 C CA . TYR B 1 155 ? -6.336 -5.047 3.277 1 95.44 155 TYR B CA 1
ATOM 2495 C C . TYR B 1 155 ? -5.965 -3.594 3.555 1 95.44 155 TYR B C 1
ATOM 2497 O O . TYR B 1 155 ? -6.512 -2.973 4.469 1 95.44 155 TYR B O 1
ATOM 2505 N N . SER B 1 156 ? -4.977 -3.174 2.922 1 92.06 156 SER B N 1
ATOM 2506 C CA . SER B 1 156 ? -4.48 -1.811 3.066 1 92.06 156 SER B CA 1
ATOM 2507 C C . SER B 1 156 ? -3.961 -1.267 1.739 1 92.06 156 SER B C 1
ATOM 2509 O O . SER B 1 156 ? -3.639 -2.035 0.832 1 92.06 156 SER B O 1
#

pLDDT: mean 96.06, std 2.57, range [77.31, 98.69]

Radius of gyration: 18.91 Å; Cα contacts (8 Å, |Δi|>4): 401; chains: 2; bounding box: 47×50×53 Å